Protein AF-A0A4R3PUI4-F1 (afdb_monomer_lite)

Organism: Rhizobium sullae (NCBI:txid50338)

Foldseek 3Di:
DPPPPVVLLVVLVVVVVVVVPPDPDDPCVVVVVVVLPDPDPDLADAPVVLLVQLVVSQVVCVVVVNHDDSLVSLQVSCVSVVHRGNVRSNVSNPPPSQLVCVPDDFQDWWWWDALNWTFIWTWNDWADDPPQKIWTKTFTPDFTFNDPDPVDTDTDRIDIAIAGSQQFGPDADPVRHTRTGIPD

Sequence (184 aa):
MKVHGEVLEVHVAANWCMLTDGNASSPLQSKWHAFRKAEHMTTYLPIDELKAQAKRLRQAMETRGSAISHSAALELVAQQHGVRDWNTLSALATKPNADPIAALSVGSQVRGRYLNQPFTGKVLALAETGGGLHKITIHFDEPVDVVTFESFSAFRQRINAQVDTNGVSPRKTSNGRPHLALDI

pLDDT: mean 72.29, std 19.53, range [29.06, 93.5]

InterPro domains:
  IPR045517 Glyoxalase-related protein [PF20066] (46-183)

Structure (mmCIF, N/CA/C/O backbone):
data_AF-A0A4R3PUI4-F1
#
_entry.id   AF-A0A4R3PUI4-F1
#
loop_
_atom_site.group_PDB
_atom_site.id
_atom_site.type_symbol
_atom_site.label_atom_id
_atom_site.label_alt_id
_atom_site.label_comp_id
_atom_site.label_asym_id
_atom_site.label_entity_id
_atom_site.label_seq_id
_atom_site.pdbx_PDB_ins_code
_atom_site.Cartn_x
_atom_site.Cartn_y
_atom_site.Cartn_z
_atom_site.occupancy
_atom_site.B_iso_or_equiv
_atom_site.auth_seq_id
_atom_site.auth_comp_id
_atom_site.auth_asym_id
_atom_site.auth_atom_id
_atom_site.pdbx_PDB_model_num
ATOM 1 N N . MET A 1 1 ? -21.588 -13.722 4.681 1.00 31.52 1 MET A N 1
ATOM 2 C CA . MET A 1 1 ? -21.145 -14.238 5.996 1.00 31.52 1 MET A CA 1
ATOM 3 C C . MET A 1 1 ? -20.721 -13.059 6.859 1.00 31.52 1 MET A C 1
ATOM 5 O O . MET A 1 1 ? -19.766 -12.391 6.502 1.00 31.52 1 MET A O 1
ATOM 9 N N . LYS A 1 2 ? -21.480 -12.738 7.915 1.00 37.34 2 LYS A N 1
ATOM 10 C CA . LYS A 1 2 ? -21.332 -11.510 8.730 1.00 37.34 2 LYS A CA 1
ATOM 11 C C . LYS A 1 2 ? -21.197 -11.820 10.234 1.00 37.34 2 LYS A C 1
ATOM 13 O O . LYS A 1 2 ? -21.600 -11.032 11.069 1.00 37.34 2 LYS A O 1
ATOM 18 N N . VAL A 1 3 ? -20.671 -13.001 10.567 1.00 29.06 3 VAL A N 1
ATOM 19 C CA . VAL A 1 3 ? -20.839 -13.636 11.892 1.00 29.06 3 VAL A CA 1
ATOM 20 C C . VAL A 1 3 ? -19.640 -13.516 12.843 1.00 29.06 3 VAL A C 1
ATOM 22 O O . VAL A 1 3 ? -19.780 -13.832 14.016 1.00 29.06 3 VAL A O 1
ATOM 25 N N . HIS A 1 4 ? -18.478 -13.021 12.401 1.00 31.78 4 HIS A N 1
ATOM 26 C CA . HIS A 1 4 ? -17.292 -12.945 13.274 1.00 31.78 4 HIS A CA 1
ATOM 27 C C . HIS A 1 4 ? -17.193 -11.669 14.130 1.00 31.78 4 HIS A C 1
ATOM 29 O O . HIS A 1 4 ? -16.526 -11.697 15.160 1.00 31.78 4 HIS A O 1
ATOM 35 N N . GLY A 1 5 ? -17.859 -10.572 13.750 1.00 34.50 5 GLY A N 1
ATOM 36 C CA . GLY A 1 5 ? -17.801 -9.306 14.499 1.00 34.50 5 GLY A CA 1
ATOM 37 C C . GLY A 1 5 ? -18.698 -9.275 15.739 1.00 34.50 5 GLY A C 1
ATOM 38 O O . GLY A 1 5 ? -18.321 -8.718 16.764 1.00 34.50 5 GLY A O 1
ATOM 39 N N . GLU A 1 6 ? -19.856 -9.933 15.671 1.00 33.50 6 GLU A N 1
ATOM 40 C CA . GLU A 1 6 ? -20.880 -9.862 16.718 1.00 33.50 6 GLU A CA 1
ATOM 41 C C . GLU A 1 6 ? -20.435 -10.571 18.007 1.00 33.50 6 GLU A C 1
ATOM 43 O O . GLU A 1 6 ? -20.620 -10.048 19.100 1.00 33.50 6 GLU A O 1
ATOM 48 N N . VAL A 1 7 ? -19.743 -11.712 17.890 1.00 35.94 7 VAL A N 1
ATOM 49 C CA . VAL A 1 7 ? -19.294 -12.518 19.042 1.00 35.94 7 VAL A CA 1
ATOM 50 C C . VAL A 1 7 ? -18.225 -11.798 19.877 1.00 35.94 7 VAL A C 1
ATOM 52 O O . VAL A 1 7 ? -18.202 -11.937 21.100 1.00 35.94 7 VAL A O 1
ATOM 55 N N . LEU A 1 8 ? -17.366 -10.991 19.243 1.00 43.72 8 LEU A N 1
ATOM 56 C CA . LEU A 1 8 ? -16.334 -10.207 19.932 1.00 43.72 8 LEU A CA 1
ATOM 57 C C . LEU A 1 8 ? -16.938 -9.023 20.703 1.00 43.72 8 LEU A C 1
ATOM 59 O O . LEU A 1 8 ? -16.488 -8.708 21.805 1.00 43.72 8 LEU A O 1
ATOM 63 N N . GLU A 1 9 ? -17.991 -8.406 20.166 1.00 43.59 9 GLU A N 1
ATOM 64 C CA . GLU A 1 9 ? -18.653 -7.240 20.761 1.00 43.59 9 GLU A CA 1
ATOM 65 C C . GLU A 1 9 ? -19.362 -7.603 22.081 1.00 43.59 9 GLU A C 1
ATOM 67 O O . GLU A 1 9 ? -19.224 -6.892 23.084 1.00 43.59 9 GLU A O 1
ATOM 72 N N . VAL A 1 10 ? -20.027 -8.769 22.138 1.00 44.38 10 VAL A N 1
ATOM 73 C CA . VAL A 1 10 ? -20.678 -9.255 23.373 1.00 44.38 10 VAL A CA 1
ATOM 74 C C . VAL A 1 10 ? -19.653 -9.645 24.440 1.00 44.38 10 VAL A C 1
ATOM 76 O O . VAL A 1 10 ? -19.870 -9.393 25.628 1.00 44.38 10 VAL A O 1
ATOM 79 N N . HIS A 1 11 ? -18.522 -10.222 24.024 1.00 44.41 11 HIS A 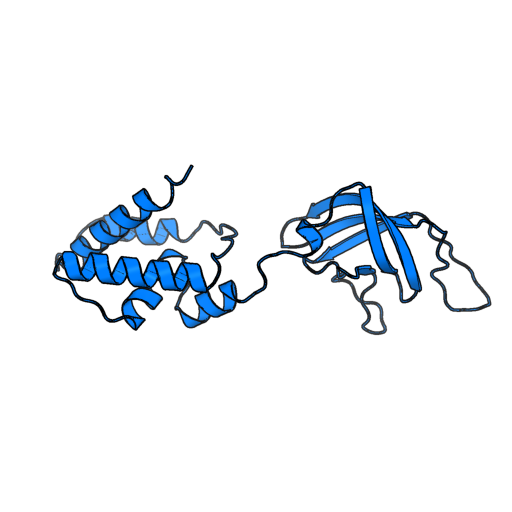N 1
ATOM 80 C CA . HIS A 1 11 ? -17.470 -10.664 24.939 1.00 44.41 11 HIS A CA 1
ATOM 81 C C . HIS A 1 11 ? -16.783 -9.479 25.625 1.00 44.41 11 HIS A C 1
ATOM 83 O O . HIS A 1 11 ? -16.533 -9.523 26.827 1.00 44.41 11 HIS A O 1
ATOM 89 N N . VAL A 1 12 ? -16.538 -8.386 24.895 1.00 49.16 12 VAL A N 1
ATOM 90 C CA . VAL A 1 12 ? -15.908 -7.179 25.454 1.00 49.16 12 VAL A CA 1
ATOM 91 C C . VAL A 1 12 ? -16.850 -6.440 26.404 1.00 49.16 12 VAL A C 1
ATOM 93 O O . VAL A 1 12 ? -16.420 -6.004 27.472 1.00 49.16 12 VAL A O 1
ATOM 96 N N . ALA A 1 13 ? -18.145 -6.374 26.088 1.00 47.53 13 ALA A N 1
ATOM 97 C CA . ALA A 1 13 ? -19.127 -5.759 26.976 1.00 47.53 13 ALA A CA 1
ATOM 98 C C . ALA A 1 13 ? -19.353 -6.568 28.273 1.00 47.53 13 ALA A C 1
ATOM 100 O O . ALA A 1 13 ? -19.613 -5.984 29.324 1.00 47.53 13 ALA A O 1
ATOM 101 N N . ALA A 1 14 ? -19.244 -7.902 28.223 1.00 46.38 14 ALA A N 1
ATOM 102 C CA . ALA A 1 14 ? -19.292 -8.757 29.413 1.00 46.38 14 ALA A CA 1
ATOM 103 C C . ALA A 1 14 ? -18.031 -8.613 30.283 1.00 46.38 14 ALA A C 1
ATOM 105 O O . ALA A 1 14 ? -18.127 -8.544 31.507 1.00 46.38 14 ALA A O 1
ATOM 106 N N . ASN A 1 15 ? -16.858 -8.504 29.653 1.00 48.56 15 ASN A N 1
ATOM 107 C CA . ASN A 1 15 ? -15.587 -8.355 30.361 1.00 48.56 15 ASN A CA 1
ATOM 108 C C . ASN A 1 15 ? -15.459 -6.994 31.063 1.00 48.56 15 ASN A C 1
ATOM 110 O O . ASN A 1 15 ? -14.871 -6.901 32.135 1.00 48.56 15 ASN A O 1
ATOM 114 N N . TRP A 1 16 ? -16.051 -5.943 30.489 1.00 47.84 16 TRP A N 1
ATOM 115 C CA . TRP A 1 16 ? -16.082 -4.615 31.104 1.00 47.84 16 TRP A CA 1
ATOM 116 C C . TRP A 1 16 ? -16.967 -4.556 32.356 1.00 47.84 16 TRP A C 1
ATOM 118 O O . TRP A 1 16 ? -16.565 -3.966 33.354 1.00 47.84 16 TRP A O 1
ATOM 128 N N . CYS A 1 17 ? -18.126 -5.226 32.343 1.00 43.84 17 CYS A N 1
ATOM 129 C CA . CYS A 1 17 ? -19.020 -5.290 33.506 1.00 43.84 17 CYS A CA 1
ATOM 130 C C . CYS A 1 17 ? -18.325 -5.896 34.742 1.00 43.84 17 CYS A C 1
ATOM 132 O O . CYS A 1 17 ? -18.583 -5.474 35.861 1.00 43.84 17 CYS A O 1
ATOM 134 N N . MET A 1 18 ? -17.395 -6.838 34.541 1.00 39.69 18 MET A N 1
ATOM 135 C CA . MET A 1 18 ? -16.628 -7.458 35.631 1.00 39.69 18 MET A CA 1
ATOM 136 C C . MET A 1 18 ? -15.447 -6.613 36.136 1.00 39.69 18 MET A C 1
ATOM 138 O O . MET A 1 18 ? -14.909 -6.906 37.198 1.00 39.69 18 MET A O 1
ATOM 142 N N . LEU A 1 19 ? -15.017 -5.587 35.392 1.00 42.78 19 LEU A N 1
ATOM 143 C CA . LEU A 1 19 ? -13.911 -4.697 35.778 1.00 42.78 19 LEU A CA 1
ATOM 144 C C . LEU A 1 19 ? -14.377 -3.510 36.635 1.00 42.78 19 LEU A C 1
ATOM 146 O O . LEU A 1 19 ? -13.558 -2.912 37.332 1.00 42.78 19 LEU A O 1
ATOM 150 N N . THR A 1 20 ? -15.670 -3.174 36.606 1.00 46.12 20 THR A N 1
ATOM 151 C CA . THR A 1 20 ? -16.267 -2.126 37.453 1.00 46.12 20 THR A CA 1
ATOM 152 C C . THR A 1 20 ? -16.738 -2.641 38.814 1.00 46.12 20 THR A C 1
ATOM 154 O O . THR A 1 20 ? -16.882 -1.846 39.741 1.00 46.12 20 THR A O 1
ATOM 157 N N . ASP A 1 21 ? -16.915 -3.956 38.962 1.00 38.44 21 ASP A N 1
ATOM 158 C CA . ASP A 1 21 ? -17.177 -4.593 40.252 1.00 38.44 21 ASP A CA 1
ATOM 159 C C . ASP A 1 21 ? -15.842 -4.797 40.981 1.00 38.44 21 ASP A C 1
ATOM 161 O O . ASP A 1 21 ? -15.053 -5.685 40.660 1.00 38.44 21 ASP A O 1
ATOM 165 N N . GLY A 1 22 ? -15.553 -3.915 41.938 1.00 41.38 22 GLY A N 1
ATOM 166 C CA . GLY A 1 22 ? -14.284 -3.817 42.662 1.00 41.38 22 GLY A CA 1
ATOM 167 C C . GLY A 1 22 ? -13.936 -5.012 43.558 1.00 41.38 22 GLY A C 1
ATOM 168 O O . GLY A 1 22 ? -13.827 -4.853 44.771 1.00 41.38 22 GLY A O 1
ATOM 169 N N . ASN A 1 23 ? -13.692 -6.190 42.980 1.00 39.03 23 ASN A N 1
ATOM 170 C CA . ASN A 1 23 ? -13.098 -7.330 43.672 1.00 39.03 23 ASN A CA 1
ATOM 171 C C . ASN A 1 23 ? -11.700 -7.632 43.107 1.00 39.03 23 ASN A C 1
ATOM 173 O O . ASN A 1 23 ? -11.508 -8.414 42.174 1.00 39.03 23 ASN A O 1
ATOM 177 N N . ALA A 1 24 ? -10.704 -6.958 43.681 1.00 38.41 24 ALA A N 1
ATOM 178 C CA . ALA A 1 24 ? -9.297 -7.039 43.312 1.00 38.41 24 ALA A CA 1
ATOM 179 C C . ALA A 1 24 ? -8.644 -8.337 43.816 1.00 38.41 24 ALA A C 1
ATOM 181 O O . ALA A 1 24 ? -7.801 -8.295 44.704 1.00 38.41 24 ALA A O 1
ATOM 182 N N . SER A 1 25 ? -9.037 -9.496 43.281 1.00 45.66 25 SER A N 1
ATOM 183 C CA . SER A 1 25 ? -8.309 -10.770 43.419 1.00 45.66 25 SER A CA 1
ATOM 184 C C . SER A 1 25 ? -8.911 -11.814 42.478 1.00 45.66 25 SER A C 1
ATOM 186 O O . SER A 1 25 ? -9.735 -12.633 42.876 1.00 45.66 25 SER A O 1
ATOM 188 N N . SER A 1 26 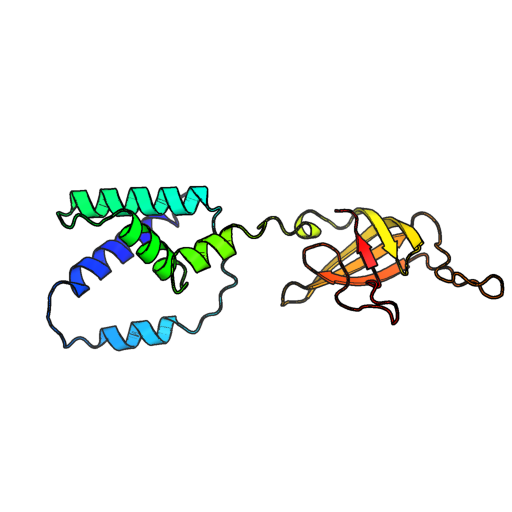? -8.530 -11.798 41.200 1.00 39.62 26 SER A N 1
ATOM 189 C CA . SER A 1 26 ? -8.862 -12.901 40.294 1.00 39.62 26 SER A CA 1
ATOM 190 C C . SER A 1 26 ? -7.690 -13.250 39.372 1.00 39.62 26 SER A C 1
ATOM 192 O O . SER A 1 26 ? -7.126 -12.360 38.731 1.00 39.62 26 SER A O 1
ATOM 194 N N . PRO A 1 27 ? -7.338 -14.545 39.237 1.00 35.03 27 PRO A N 1
ATOM 195 C CA . PRO A 1 27 ? -6.176 -15.029 38.476 1.00 35.03 27 PRO A CA 1
ATOM 196 C C . PRO A 1 27 ? -6.286 -14.818 36.952 1.00 35.03 27 PRO A C 1
ATOM 198 O O . PRO A 1 27 ? -5.406 -15.217 36.192 1.00 35.03 27 PRO A O 1
ATOM 201 N N . LEU A 1 28 ? -7.356 -14.165 36.489 1.00 38.28 28 LEU A N 1
ATOM 202 C CA . LEU A 1 28 ? -7.580 -13.811 35.093 1.00 38.28 28 LEU A CA 1
ATOM 203 C C . LEU A 1 28 ? -6.834 -12.540 34.667 1.00 38.28 28 LEU A C 1
ATOM 205 O O . LEU A 1 28 ? -6.586 -12.417 33.473 1.00 38.28 28 LEU A O 1
ATOM 209 N N . GLN A 1 29 ? -6.391 -11.659 35.583 1.00 39.72 29 GLN A N 1
ATOM 210 C CA . GLN A 1 29 ? -5.544 -10.493 35.241 1.00 39.72 29 GLN A CA 1
ATOM 211 C C . GLN A 1 29 ? -4.256 -10.902 34.500 1.00 39.72 29 GLN A C 1
ATOM 213 O O . GLN A 1 29 ? -3.857 -10.270 33.522 1.00 39.72 29 GLN A O 1
ATOM 218 N N . SER A 1 30 ? -3.671 -12.038 34.880 1.00 34.75 30 SER A N 1
ATOM 219 C CA . SER A 1 30 ? -2.467 -12.587 34.249 1.00 34.75 30 SER A CA 1
ATOM 220 C C . SER A 1 30 ? -2.694 -13.082 32.815 1.00 34.75 30 SER A C 1
ATOM 222 O O . SER A 1 30 ? -1.753 -13.102 32.021 1.00 34.75 30 SER A O 1
ATOM 224 N N . LYS A 1 31 ? -3.935 -13.428 32.434 1.00 36.78 31 LYS A N 1
ATOM 225 C CA . LYS A 1 31 ? -4.258 -13.799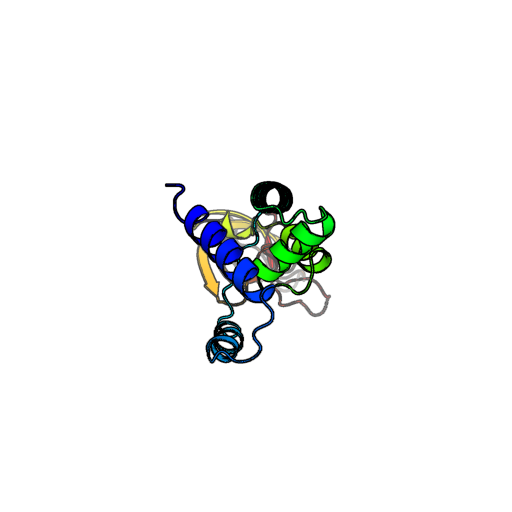 31.045 1.00 36.78 31 LYS A CA 1
ATOM 226 C C . LYS A 1 31 ? -4.221 -12.595 30.099 1.00 36.78 31 LYS A C 1
ATOM 228 O O . LYS A 1 31 ? -3.877 -12.774 28.936 1.00 36.78 31 LYS A O 1
ATOM 233 N N . TRP A 1 32 ? -4.475 -11.377 30.578 1.00 35.25 32 TRP A N 1
ATOM 234 C CA . TRP A 1 32 ? -4.486 -10.171 29.736 1.00 35.25 32 TRP A CA 1
ATOM 235 C C . TRP A 1 32 ? -3.097 -9.778 29.231 1.00 35.25 32 TRP A C 1
ATOM 237 O O . TRP A 1 32 ? -2.950 -9.364 28.084 1.00 35.25 32 TRP A O 1
ATOM 247 N N . HIS A 1 33 ? -2.057 -9.974 30.044 1.00 35.75 33 HIS A N 1
ATOM 248 C CA . HIS A 1 33 ? -0.679 -9.730 29.612 1.00 35.75 33 HIS A CA 1
ATOM 249 C C . HIS A 1 33 ? -0.186 -10.772 28.596 1.00 35.75 33 HIS A C 1
ATOM 251 O O . HIS A 1 33 ? 0.622 -10.438 27.730 1.00 35.75 33 HIS A O 1
ATOM 257 N N . ALA A 1 34 ? -0.696 -12.006 28.656 1.00 34.25 34 ALA A N 1
ATOM 258 C CA . ALA A 1 34 ? -0.315 -13.081 27.740 1.00 34.25 34 ALA A CA 1
ATOM 259 C C . ALA A 1 34 ? -0.912 -12.919 26.326 1.00 34.25 34 ALA A C 1
ATOM 261 O O . ALA A 1 34 ? -0.274 -13.315 25.354 1.00 34.25 34 ALA A O 1
ATOM 262 N N . PHE A 1 35 ? -2.074 -12.268 26.183 1.00 36.72 35 PHE A N 1
ATOM 263 C CA . PHE A 1 35 ? -2.674 -11.958 24.873 1.00 36.72 35 PHE A CA 1
ATOM 264 C C . PHE A 1 35 ? -1.946 -10.843 24.095 1.00 36.72 35 PHE A C 1
ATOM 266 O O . PHE A 1 35 ? -2.154 -10.698 22.895 1.00 36.72 35 PHE A O 1
ATOM 273 N N . ARG A 1 36 ? -1.044 -10.086 24.737 1.00 44.03 36 ARG A N 1
ATOM 274 C CA . ARG A 1 36 ? -0.299 -8.965 24.127 1.00 44.03 36 ARG A CA 1
ATOM 275 C C . ARG A 1 36 ? 0.760 -9.399 23.099 1.00 44.03 36 ARG A C 1
ATOM 277 O O . ARG A 1 36 ? 1.310 -8.551 22.406 1.00 44.03 36 ARG A O 1
ATOM 284 N N . LYS A 1 37 ? 1.092 -10.693 23.018 1.00 31.67 37 LYS A N 1
ATOM 285 C CA . LYS A 1 37 ? 2.275 -11.195 22.293 1.00 31.67 37 LYS A CA 1
ATOM 286 C C . LYS A 1 37 ? 1.973 -11.892 20.961 1.00 31.67 37 LYS A C 1
ATOM 288 O O . LYS A 1 37 ? 2.742 -12.750 20.539 1.00 31.67 37 LYS A O 1
ATOM 293 N N . ALA A 1 38 ? 0.881 -11.526 20.301 1.00 32.78 38 ALA A N 1
ATOM 294 C CA . ALA A 1 38 ? 0.645 -11.901 18.914 1.00 32.78 38 ALA A CA 1
ATOM 295 C C . ALA A 1 38 ? 0.539 -10.621 18.077 1.00 32.78 38 ALA A C 1
ATOM 297 O O . ALA A 1 38 ? -0.521 -10.006 17.990 1.00 32.78 38 ALA A O 1
ATOM 298 N N . GLU A 1 39 ? 1.669 -10.196 17.505 1.00 41.94 39 GLU A N 1
ATOM 299 C CA . GLU A 1 39 ? 1.710 -9.232 16.403 1.00 41.94 39 GLU A CA 1
ATOM 300 C C . GLU A 1 39 ? 0.962 -9.837 15.210 1.00 41.94 39 GLU A C 1
ATOM 302 O O . GLU A 1 39 ? 1.532 -10.507 14.352 1.00 41.94 39 GLU A O 1
ATOM 307 N N . HIS A 1 40 ? -0.350 -9.634 15.176 1.00 45.00 40 HIS A N 1
ATOM 308 C CA . HIS A 1 40 ? -1.128 -9.801 13.965 1.00 45.00 40 HIS A CA 1
ATOM 309 C C . HIS A 1 40 ? -1.061 -8.485 13.200 1.00 45.00 40 HIS A C 1
ATOM 311 O O . HIS A 1 40 ? -1.426 -7.441 13.746 1.00 45.00 40 HIS A O 1
ATOM 317 N N . MET A 1 41 ? -0.612 -8.548 11.942 1.00 43.28 41 MET A N 1
ATOM 318 C CA . MET A 1 41 ? -0.857 -7.523 10.925 1.00 43.28 41 MET A CA 1
ATOM 319 C C . MET A 1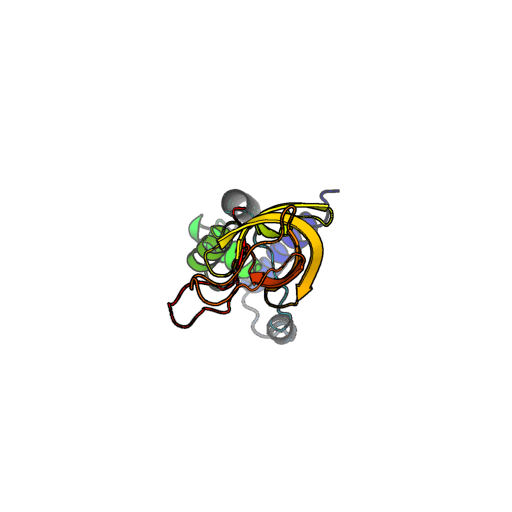 41 ? -2.363 -7.255 10.874 1.00 43.28 41 MET A C 1
ATOM 321 O O . MET A 1 41 ? -3.112 -7.908 10.152 1.00 43.28 41 MET A O 1
ATOM 325 N N . THR A 1 42 ? -2.826 -6.355 11.734 1.00 50.56 42 THR A N 1
ATOM 326 C CA . THR A 1 42 ? -4.233 -6.010 11.848 1.00 50.56 42 THR A CA 1
ATOM 327 C C . THR A 1 42 ? -4.470 -4.983 10.767 1.00 50.56 42 THR A C 1
ATOM 329 O O . THR A 1 42 ? -4.131 -3.813 10.929 1.00 50.56 42 THR A O 1
ATOM 332 N N . THR A 1 43 ? -4.995 -5.430 9.630 1.00 59.19 43 THR A N 1
ATOM 333 C CA . THR A 1 43 ? -5.606 -4.524 8.663 1.00 59.19 43 THR A CA 1
ATOM 334 C C . THR A 1 43 ? -6.677 -3.737 9.411 1.00 59.19 43 THR A C 1
ATOM 336 O O . THR A 1 43 ? -7.648 -4.309 9.911 1.00 59.19 43 THR A O 1
ATOM 339 N N . TYR A 1 44 ? -6.458 -2.434 9.575 1.00 68.19 44 TYR A N 1
ATOM 340 C CA . TYR A 1 44 ? -7.388 -1.581 10.303 1.00 68.19 44 TYR A CA 1
ATOM 341 C C . TYR A 1 44 ? -8.643 -1.349 9.457 1.00 68.19 44 TYR A C 1
ATOM 343 O O . TYR A 1 44 ? -8.571 -1.180 8.241 1.00 68.19 44 TYR A O 1
ATOM 351 N N . LEU A 1 45 ? -9.813 -1.344 10.091 1.00 75.25 45 LEU A N 1
ATOM 352 C CA . LEU A 1 45 ? -11.041 -0.957 9.402 1.00 75.25 45 LEU A CA 1
ATOM 353 C C . LEU A 1 45 ? -10.952 0.521 8.985 1.00 75.25 45 LEU A C 1
ATOM 355 O O . LEU A 1 45 ? -10.265 1.301 9.654 1.00 75.25 45 LEU A O 1
ATOM 359 N N . PRO A 1 46 ? -11.630 0.931 7.899 1.00 76.75 46 PRO A N 1
ATOM 360 C CA . PRO A 1 46 ? -11.681 2.335 7.513 1.00 76.75 46 PRO A CA 1
ATOM 361 C C . PRO A 1 46 ? -12.237 3.192 8.657 1.00 76.75 46 PRO A C 1
ATOM 363 O O . PRO A 1 46 ? -13.073 2.749 9.452 1.00 76.75 46 PRO A O 1
ATOM 366 N N . ILE A 1 47 ? -11.790 4.448 8.730 1.00 84.88 47 ILE A N 1
ATOM 367 C CA . ILE A 1 47 ? -12.096 5.354 9.848 1.00 84.88 47 ILE A CA 1
ATOM 368 C C . ILE A 1 47 ? -13.603 5.516 10.114 1.00 84.88 47 ILE A C 1
ATOM 370 O O . ILE A 1 47 ? -14.019 5.650 11.267 1.00 84.88 47 ILE A O 1
ATOM 374 N N . ASP A 1 48 ? -14.430 5.463 9.069 1.00 83.12 48 ASP A N 1
ATOM 375 C CA . ASP A 1 48 ? -15.885 5.579 9.183 1.00 83.12 48 ASP A CA 1
ATOM 376 C C . ASP A 1 48 ? -16.515 4.355 9.853 1.00 83.12 48 ASP A C 1
ATOM 378 O O . ASP A 1 48 ? -17.445 4.487 10.652 1.00 83.12 48 ASP A O 1
ATOM 382 N N . GLU A 1 49 ? -15.974 3.166 9.594 1.00 82.81 49 GLU A N 1
ATOM 383 C CA . GLU A 1 49 ? -16.443 1.930 10.211 1.00 82.81 49 GLU A CA 1
ATOM 384 C C . GLU A 1 49 ? -16.033 1.857 11.687 1.00 82.81 49 GLU A C 1
ATOM 386 O O . GLU A 1 49 ? -16.850 1.490 12.534 1.00 82.81 49 GLU A O 1
ATOM 391 N N . LEU A 1 50 ? -14.832 2.337 12.022 1.00 86.88 50 LEU A N 1
ATOM 392 C CA . LEU A 1 50 ? -14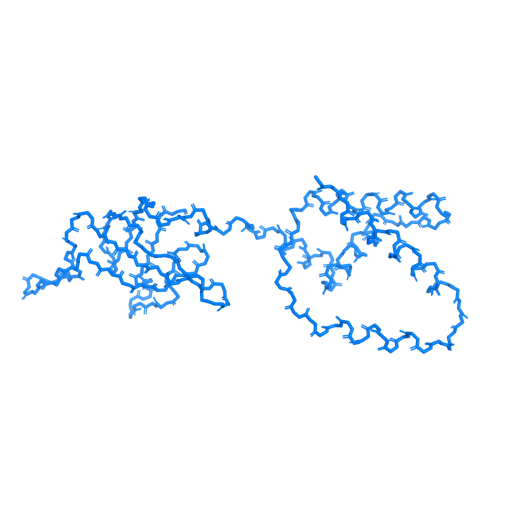.380 2.479 13.409 1.00 86.88 50 LEU A CA 1
ATOM 393 C C . LEU A 1 50 ? -15.251 3.465 14.208 1.00 86.88 50 LEU A C 1
ATOM 395 O O . LEU A 1 50 ? -15.644 3.183 15.344 1.00 86.88 50 LEU A O 1
ATOM 399 N N . LYS A 1 51 ? -15.632 4.603 13.610 1.00 89.25 51 LYS A N 1
ATOM 400 C CA . LYS A 1 51 ? -16.590 5.543 14.223 1.00 89.25 51 LYS A CA 1
ATOM 401 C C . LYS A 1 51 ? -17.974 4.914 14.392 1.00 89.25 51 LYS A C 1
ATOM 403 O O . LYS A 1 51 ? -18.628 5.133 15.416 1.00 89.25 51 LYS A O 1
ATOM 408 N N . ALA A 1 52 ? -18.425 4.126 13.414 1.00 88.62 52 ALA A N 1
ATOM 409 C CA . ALA A 1 52 ? -19.690 3.405 13.504 1.00 88.62 52 ALA A CA 1
ATOM 410 C C . ALA A 1 52 ? -19.671 2.371 14.644 1.00 88.62 52 ALA A C 1
ATOM 412 O O . ALA A 1 52 ? -20.652 2.272 15.384 1.00 88.62 52 ALA A O 1
ATOM 413 N N . GLN A 1 53 ? -18.556 1.662 14.837 1.00 87.00 53 GLN A N 1
ATOM 414 C CA . GLN A 1 53 ? -18.356 0.740 15.958 1.00 87.00 53 GLN A CA 1
ATOM 415 C C . GLN A 1 53 ? -18.388 1.471 17.304 1.00 87.00 53 GLN A C 1
ATOM 417 O O . GLN A 1 53 ? -19.130 1.065 18.195 1.00 87.00 53 GLN A O 1
ATOM 422 N N . ALA A 1 54 ? -17.696 2.607 17.437 1.00 91.19 54 ALA A N 1
ATOM 423 C CA . ALA A 1 54 ? -17.749 3.412 18.661 1.00 91.19 54 ALA A CA 1
ATOM 424 C C . ALA A 1 54 ? -19.175 3.900 18.981 1.00 91.19 54 ALA A C 1
ATOM 426 O O . ALA A 1 54 ? -19.584 3.942 20.143 1.00 91.19 54 ALA A O 1
ATOM 427 N N . LYS A 1 55 ? -19.968 4.236 17.954 1.00 89.12 55 LYS A N 1
ATOM 428 C CA . LYS A 1 55 ? -21.378 4.612 18.128 1.00 89.12 55 LYS A CA 1
ATOM 429 C C . LYS A 1 55 ? -22.225 3.443 18.643 1.00 89.12 55 LYS A C 1
ATOM 431 O O . LYS A 1 55 ? -22.993 3.647 19.583 1.00 89.12 55 LYS A O 1
ATOM 436 N N . ARG A 1 56 ? -22.079 2.245 18.065 1.00 87.19 56 ARG A N 1
ATOM 437 C CA . ARG A 1 56 ? -22.794 1.037 18.523 1.00 87.19 56 ARG A CA 1
ATOM 438 C C . ARG A 1 56 ? -22.404 0.663 19.950 1.00 87.19 56 ARG A C 1
ATOM 440 O O . ARG A 1 56 ? -23.286 0.454 20.778 1.00 87.19 56 ARG A O 1
ATOM 447 N N . LEU A 1 57 ? -21.108 0.700 20.263 1.00 87.62 57 LEU A N 1
ATOM 448 C CA . LEU A 1 57 ? -20.591 0.442 21.606 1.00 87.62 57 LEU A CA 1
ATOM 449 C C . LEU A 1 57 ? -21.209 1.392 22.638 1.00 87.62 5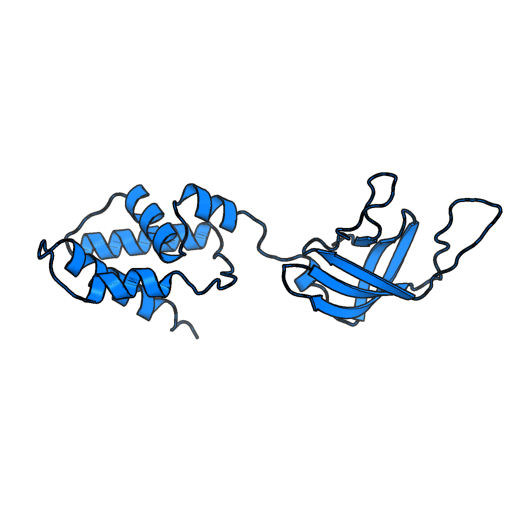7 LEU A C 1
ATOM 451 O O . LEU A 1 57 ? -21.679 0.951 23.685 1.00 87.62 57 LEU A O 1
ATOM 455 N N . ARG A 1 58 ? -21.273 2.692 22.327 1.00 90.38 58 ARG A N 1
ATOM 456 C CA . ARG A 1 58 ? -21.915 3.682 23.201 1.00 90.38 58 ARG A CA 1
ATOM 457 C C . ARG A 1 58 ? -23.393 3.358 23.449 1.00 90.38 58 ARG A C 1
ATOM 459 O O . ARG A 1 58 ? -23.825 3.393 24.596 1.00 90.38 58 ARG A O 1
ATOM 466 N N . GLN A 1 59 ? -24.149 3.027 22.402 1.00 88.50 59 GLN A N 1
ATOM 467 C CA . GLN A 1 59 ? -25.571 2.674 22.521 1.00 88.50 59 GLN A CA 1
ATOM 468 C C . GLN A 1 59 ? -25.781 1.399 23.353 1.00 88.50 59 GLN A C 1
ATOM 470 O O . GLN A 1 59 ? -26.688 1.334 24.185 1.00 88.50 59 GLN A O 1
ATOM 475 N N . ALA A 1 60 ? -24.917 0.397 23.172 1.00 83.81 60 ALA A N 1
ATOM 476 C CA . ALA A 1 60 ? -24.951 -0.834 23.953 1.00 83.81 60 ALA A CA 1
ATOM 477 C C . ALA A 1 60 ? -24.682 -0.572 25.444 1.00 83.81 60 ALA A C 1
ATOM 479 O O . ALA A 1 60 ? -25.357 -1.136 26.304 1.00 83.81 60 ALA A O 1
ATOM 480 N N . MET A 1 61 ? -23.730 0.312 25.751 1.00 85.06 61 MET A N 1
ATOM 481 C CA . MET A 1 61 ? -23.387 0.696 27.123 1.00 85.06 61 MET A CA 1
ATOM 482 C C . MET A 1 61 ? -24.494 1.517 27.798 1.00 85.06 61 MET A C 1
ATOM 484 O O . MET A 1 61 ? -24.819 1.280 28.961 1.00 85.06 61 MET A O 1
ATOM 488 N N . GLU A 1 62 ? -25.146 2.411 27.053 1.00 86.62 62 GLU A N 1
ATOM 489 C CA . GLU A 1 62 ? -26.312 3.168 27.522 1.00 86.62 62 GLU A CA 1
ATOM 490 C C . GLU A 1 62 ? -27.496 2.248 27.853 1.00 86.62 62 GLU A C 1
ATOM 492 O O . GLU A 1 62 ? -28.086 2.361 28.925 1.00 86.62 62 GLU A O 1
ATOM 497 N N . THR A 1 63 ? -27.768 1.255 27.000 1.00 85.56 63 THR A N 1
ATOM 498 C CA . THR A 1 63 ? -28.827 0.251 27.230 1.00 85.56 63 THR A CA 1
ATOM 499 C C . THR A 1 63 ? -28.576 -0.577 28.497 1.00 85.56 63 THR A C 1
ATOM 501 O O . THR A 1 63 ? -29.515 -1.008 29.161 1.00 85.56 63 THR A O 1
ATOM 504 N N . ARG A 1 64 ? -27.305 -0.789 28.858 1.00 82.38 64 ARG A N 1
ATOM 505 C CA . ARG A 1 64 ? -26.885 -1.521 30.065 1.00 82.38 64 ARG A CA 1
ATOM 506 C C . ARG A 1 64 ? -26.787 -0.635 31.315 1.00 82.38 64 ARG A C 1
ATOM 508 O O . ARG A 1 64 ? -26.338 -1.110 32.352 1.00 82.38 64 ARG A O 1
ATOM 515 N N . GLY A 1 65 ? -27.177 0.640 31.230 1.00 84.75 65 GLY A N 1
ATOM 516 C CA . GLY A 1 65 ? -27.155 1.578 32.357 1.00 84.75 65 GLY A CA 1
ATOM 517 C C . GLY A 1 65 ? -25.777 2.163 32.685 1.00 84.75 65 GLY A C 1
ATOM 518 O O . GLY A 1 65 ? -25.634 2.847 33.693 1.00 84.75 65 GLY A O 1
ATOM 519 N N . SER A 1 66 ? -24.765 1.931 31.844 1.00 81.50 66 SER A N 1
ATOM 520 C CA . SER A 1 66 ? -23.405 2.468 31.998 1.00 81.50 66 SER A CA 1
ATOM 521 C C . SER A 1 66 ? -23.096 3.449 30.870 1.00 81.50 66 SER A C 1
ATOM 523 O O . SER A 1 66 ? -22.269 3.182 30.003 1.00 81.50 66 SER A O 1
ATOM 525 N N . ALA A 1 67 ? -23.796 4.585 30.837 1.00 84.31 67 ALA A N 1
ATOM 526 C CA . ALA A 1 67 ? -23.614 5.576 29.781 1.00 84.31 67 ALA A CA 1
ATOM 527 C C . ALA A 1 67 ? -22.165 6.102 29.748 1.00 84.31 67 ALA A C 1
ATOM 529 O O . ALA A 1 67 ? -21.657 6.641 30.731 1.00 84.31 67 ALA A O 1
ATOM 530 N N . ILE A 1 68 ? -21.513 5.973 28.590 1.00 86.88 68 ILE A N 1
ATOM 531 C CA . ILE A 1 68 ? -20.164 6.492 28.338 1.00 86.88 68 ILE A CA 1
ATOM 532 C C . ILE A 1 68 ? -20.200 7.652 27.341 1.00 86.88 68 ILE A C 1
ATOM 534 O O . ILE A 1 68 ? -21.078 7.740 26.476 1.00 86.88 68 ILE A O 1
ATOM 538 N N . SER A 1 69 ? -19.216 8.549 27.440 1.00 89.88 69 SER A N 1
ATOM 539 C CA . SER A 1 69 ? -19.043 9.625 26.465 1.00 89.88 69 SER A CA 1
ATOM 540 C C . SER A 1 69 ? -18.624 9.069 25.099 1.00 89.88 69 SER A C 1
ATOM 542 O O . SER A 1 69 ? -18.091 7.964 24.982 1.00 89.88 69 SER A O 1
ATOM 544 N N . HIS A 1 70 ? -18.844 9.847 24.038 1.00 87.75 70 HIS A N 1
ATOM 545 C CA . HIS A 1 70 ? -18.428 9.439 22.696 1.00 87.75 70 HIS A CA 1
ATOM 546 C C . HIS A 1 70 ? -16.907 9.254 22.592 1.00 87.75 70 HIS A C 1
ATOM 548 O O . HIS A 1 70 ? -16.456 8.265 22.022 1.00 87.75 70 HIS A O 1
ATOM 554 N N . SER A 1 71 ? -16.129 10.155 23.199 1.00 87.56 71 SER A N 1
ATOM 555 C CA . SER A 1 71 ? -14.670 10.049 23.244 1.00 87.56 71 SER A CA 1
ATOM 556 C C . SER A 1 71 ? -14.218 8.784 23.974 1.00 87.56 71 SER A C 1
ATOM 558 O O . SER A 1 71 ? -13.360 8.075 23.467 1.00 87.56 71 SER A O 1
ATOM 560 N N . ALA A 1 72 ? -14.852 8.431 25.100 1.00 85.19 72 ALA A N 1
ATOM 561 C CA . ALA A 1 72 ? -14.542 7.189 25.812 1.00 85.19 72 ALA A CA 1
ATOM 562 C C . ALA A 1 72 ? -14.819 5.941 24.954 1.00 85.19 72 ALA A C 1
ATOM 564 O O . ALA A 1 72 ? -14.036 4.996 24.969 1.00 85.19 72 ALA A O 1
ATOM 565 N N . ALA A 1 73 ? -15.891 5.950 24.156 1.00 89.31 73 ALA A N 1
ATOM 566 C CA . ALA A 1 73 ? -16.176 4.856 23.231 1.00 89.31 73 ALA A CA 1
ATOM 567 C C . ALA A 1 73 ? -15.107 4.717 22.130 1.00 89.31 73 ALA A C 1
ATOM 569 O O . ALA A 1 73 ? -14.751 3.598 21.772 1.00 89.31 73 ALA A O 1
ATOM 570 N N . LEU A 1 74 ? -14.569 5.829 21.613 1.00 90.44 74 LEU A N 1
ATOM 571 C CA . LEU A 1 74 ? -13.480 5.810 20.627 1.00 90.44 74 LEU A CA 1
ATOM 572 C C . LEU A 1 74 ? -12.181 5.240 21.216 1.00 90.44 74 LEU A C 1
ATOM 574 O O . LEU A 1 74 ? -11.524 4.424 20.570 1.00 90.44 74 LEU A O 1
ATOM 578 N N . GLU A 1 75 ? -11.841 5.619 22.449 1.00 90.62 75 GLU A N 1
ATOM 579 C CA . GLU A 1 75 ? -10.669 5.076 23.148 1.00 90.62 75 GLU A CA 1
ATOM 580 C C . GLU A 1 75 ? -10.801 3.568 23.407 1.00 90.62 75 GLU A C 1
ATOM 582 O O . GLU A 1 75 ? -9.846 2.815 23.224 1.00 90.62 75 GLU A O 1
ATOM 587 N N . LEU A 1 76 ? -11.998 3.092 23.763 1.00 85.81 76 LEU A N 1
ATOM 588 C CA . LEU A 1 76 ? -12.256 1.659 23.939 1.00 85.81 76 LEU A CA 1
ATOM 589 C C . LEU A 1 76 ? -12.128 0.879 22.626 1.00 85.81 76 LEU A C 1
ATOM 591 O O . LEU A 1 76 ? -11.584 -0.226 22.622 1.00 85.81 76 LEU A O 1
ATOM 595 N N . VAL A 1 77 ? -12.577 1.457 21.507 1.00 88.56 77 VAL A N 1
ATOM 596 C CA . VAL A 1 77 ? -12.356 0.870 20.178 1.00 88.56 77 VAL A CA 1
ATOM 597 C C . VAL A 1 77 ? -10.855 0.798 19.870 1.00 88.56 77 VAL A C 1
ATOM 599 O O . VAL A 1 77 ? -10.382 -0.244 19.422 1.00 88.56 77 VAL A O 1
ATOM 602 N N . ALA A 1 78 ? -10.069 1.832 20.186 1.00 84.50 78 ALA A N 1
ATOM 603 C CA . ALA A 1 78 ? -8.610 1.782 20.032 1.00 84.50 78 ALA A CA 1
ATOM 604 C C . ALA A 1 78 ? -7.968 0.634 20.819 1.00 84.50 78 ALA A C 1
ATOM 606 O O . ALA A 1 78 ? -7.198 -0.149 20.253 1.00 84.50 78 ALA A O 1
ATOM 607 N N . GLN A 1 79 ? -8.356 0.477 22.083 1.00 82.62 79 GLN A N 1
ATOM 608 C CA . GLN A 1 79 ? -7.863 -0.596 22.946 1.00 82.62 79 GLN A CA 1
ATOM 609 C C . GLN A 1 79 ? -8.282 -1.990 22.450 1.00 82.62 79 GLN A C 1
ATOM 611 O O . GLN A 1 79 ? -7.472 -2.915 22.506 1.00 82.62 79 GLN A O 1
ATOM 616 N N . GLN A 1 80 ? -9.495 -2.145 21.901 1.00 80.44 80 GLN A N 1
ATOM 617 C CA . GLN A 1 80 ? -9.945 -3.384 21.240 1.00 80.44 80 GLN A CA 1
ATOM 618 C C . GLN A 1 80 ? -9.049 -3.772 20.059 1.00 80.44 80 GLN A C 1
ATOM 620 O O . GLN A 1 80 ? -8.782 -4.954 19.851 1.00 80.44 80 GLN A O 1
ATOM 625 N N . HIS A 1 81 ? -8.562 -2.783 19.309 1.00 77.81 81 HIS A N 1
ATOM 626 C CA . HIS A 1 81 ? -7.619 -2.980 18.209 1.00 77.81 81 HIS A CA 1
ATOM 627 C C . HIS A 1 81 ? -6.153 -3.095 18.672 1.00 77.81 81 HIS A C 1
ATOM 629 O O . HIS A 1 81 ? -5.249 -3.114 17.837 1.00 77.81 81 HIS A O 1
ATOM 635 N N . GLY A 1 82 ? -5.894 -3.162 19.985 1.00 78.44 82 GLY A N 1
ATOM 636 C CA . GLY A 1 82 ? -4.545 -3.257 20.553 1.00 78.44 82 GLY A CA 1
ATOM 637 C C . GLY A 1 82 ? -3.726 -1.968 20.438 1.00 78.44 82 GLY A C 1
ATOM 638 O O . GLY A 1 82 ? -2.512 -1.986 20.644 1.00 78.44 82 GLY A O 1
ATOM 639 N N . VAL A 1 83 ? -4.374 -0.849 20.107 1.00 79.44 83 VAL A N 1
ATOM 640 C CA . VAL A 1 83 ? -3.747 0.461 19.926 1.00 79.44 83 VAL A CA 1
ATOM 641 C C . VAL A 1 83 ? -3.931 1.305 21.191 1.00 79.44 83 VAL A C 1
ATOM 643 O O . VAL A 1 83 ? -4.921 1.176 21.906 1.00 79.44 83 VAL A O 1
ATOM 646 N N . ARG A 1 84 ? -2.946 2.160 21.494 1.00 76.69 84 ARG A N 1
ATOM 647 C CA . ARG A 1 84 ? -2.894 2.939 22.742 1.00 76.69 84 ARG A CA 1
ATOM 648 C C . ARG A 1 84 ? -4.070 3.900 22.910 1.00 76.69 84 ARG A C 1
ATOM 650 O O . ARG A 1 84 ? -4.584 4.021 24.016 1.00 76.69 84 ARG A O 1
ATOM 657 N N . ASP A 1 85 ? -4.417 4.606 21.843 1.00 85.56 85 ASP A N 1
ATOM 658 C CA . ASP A 1 85 ? -5.423 5.659 21.853 1.00 85.56 85 ASP A CA 1
ATOM 659 C C . ASP A 1 85 ? -6.083 5.812 20.479 1.00 85.56 85 ASP A C 1
ATOM 661 O O . ASP A 1 85 ? -5.581 5.326 19.452 1.00 85.56 85 ASP A O 1
ATOM 665 N N . TRP A 1 86 ? -7.230 6.491 20.461 1.00 87.62 86 TRP A N 1
ATOM 666 C CA . TRP A 1 86 ? -7.977 6.760 19.233 1.00 87.62 86 TRP A CA 1
ATOM 667 C C . TRP A 1 86 ? -7.168 7.565 18.212 1.00 87.62 86 TRP A C 1
ATOM 669 O O . TRP A 1 86 ? -7.280 7.335 17.007 1.00 87.62 86 TRP A O 1
ATOM 679 N N . ASN A 1 87 ? -6.338 8.504 18.665 1.00 87.62 87 ASN A N 1
ATOM 680 C CA . ASN A 1 87 ? -5.523 9.322 17.769 1.00 87.62 87 ASN A CA 1
ATOM 681 C C . ASN A 1 87 ? -4.547 8.451 16.959 1.00 87.62 87 ASN A C 1
ATOM 683 O O . ASN A 1 87 ? -4.413 8.602 15.747 1.00 87.62 87 ASN A O 1
ATOM 687 N N . THR A 1 88 ? -3.934 7.469 17.611 1.00 81.31 88 THR A N 1
ATOM 688 C CA . THR A 1 88 ? -3.047 6.500 16.971 1.00 81.31 88 THR A CA 1
ATOM 689 C C . THR A 1 88 ? -3.835 5.562 16.061 1.00 81.31 88 THR A C 1
ATOM 691 O O . THR A 1 88 ? -3.428 5.346 14.921 1.00 81.31 88 THR A O 1
ATOM 694 N N . LEU A 1 89 ? -4.983 5.038 16.511 1.00 83.44 89 LEU A N 1
ATOM 695 C CA . LEU A 1 89 ? -5.804 4.142 15.688 1.00 83.44 89 LEU A CA 1
ATOM 696 C C . LEU A 1 89 ? -6.316 4.852 14.426 1.00 83.44 89 LEU A C 1
ATOM 698 O O . LEU A 1 89 ? -6.240 4.300 13.333 1.00 83.44 89 LEU A O 1
ATOM 702 N N . SER A 1 90 ? -6.796 6.087 14.556 1.00 83.12 90 SER A N 1
ATOM 703 C CA . SER A 1 90 ? -7.281 6.884 13.426 1.00 83.12 90 SER A CA 1
ATOM 704 C C . SER A 1 90 ? -6.158 7.256 12.457 1.00 83.12 90 SER A C 1
ATOM 706 O O . SER A 1 90 ? -6.364 7.170 11.248 1.00 83.12 90 SER A O 1
ATOM 708 N N . ALA A 1 91 ? -4.955 7.573 12.945 1.00 78.38 91 ALA A N 1
ATOM 709 C CA . ALA A 1 91 ? -3.785 7.783 12.093 1.00 78.38 91 ALA A CA 1
ATOM 710 C C . ALA A 1 91 ? -3.397 6.510 11.319 1.00 78.38 91 ALA A C 1
ATOM 712 O O . ALA A 1 91 ? -3.044 6.586 10.143 1.00 78.38 91 ALA A O 1
ATOM 713 N N . LEU A 1 92 ? -3.496 5.337 11.952 1.00 76.44 92 LEU A N 1
ATOM 714 C CA . LEU A 1 92 ? -3.242 4.047 11.306 1.00 76.44 92 LEU A CA 1
ATOM 715 C C . LEU A 1 92 ? -4.326 3.687 10.282 1.00 76.44 92 LEU A C 1
ATOM 717 O O . LEU A 1 92 ? -3.990 3.231 9.196 1.00 76.44 92 LEU A O 1
ATOM 721 N N . ALA A 1 93 ? -5.596 3.958 10.585 1.00 74.75 93 ALA A N 1
ATOM 722 C CA . ALA A 1 93 ? -6.732 3.717 9.694 1.00 74.75 93 ALA A CA 1
ATOM 723 C C . ALA A 1 93 ? -6.844 4.725 8.534 1.00 74.75 93 ALA A C 1
ATOM 725 O O . ALA A 1 93 ? -7.535 4.462 7.553 1.00 74.75 93 ALA A O 1
ATOM 726 N N . THR A 1 94 ? -6.193 5.888 8.648 1.00 67.44 94 THR A N 1
ATOM 727 C CA . THR A 1 94 ? -6.127 6.905 7.581 1.00 67.44 94 THR A CA 1
ATOM 728 C C . THR A 1 94 ? -5.010 6.611 6.580 1.00 67.44 94 THR A C 1
ATOM 730 O O . THR A 1 94 ? -5.012 7.165 5.480 1.00 67.44 94 THR A O 1
ATOM 733 N N . LYS A 1 95 ? -4.063 5.720 6.911 1.00 63.00 95 LYS A N 1
ATOM 734 C CA . LYS A 1 95 ? -3.151 5.195 5.892 1.00 63.00 95 LYS A CA 1
ATOM 735 C C . LYS A 1 95 ? -4.006 4.468 4.849 1.00 63.00 95 LYS A C 1
ATOM 737 O O . LYS A 1 95 ? -4.846 3.661 5.245 1.00 63.00 95 LYS A O 1
ATOM 742 N N . PRO A 1 96 ? -3.860 4.772 3.549 1.00 52.81 96 PRO A N 1
ATOM 743 C CA . PRO A 1 96 ? -4.644 4.110 2.518 1.00 52.81 96 PRO A CA 1
ATOM 744 C C . PRO A 1 96 ? -4.381 2.600 2.587 1.00 52.81 96 PRO A C 1
ATOM 746 O O . PRO A 1 96 ? -3.324 2.128 2.196 1.00 52.81 96 PRO A O 1
ATOM 749 N N . ASN A 1 97 ? -5.354 1.858 3.124 1.00 51.53 97 ASN A N 1
ATOM 750 C CA . ASN A 1 97 ? -5.337 0.398 3.291 1.00 51.53 97 ASN A CA 1
ATOM 751 C C . ASN A 1 97 ? -5.569 -0.369 1.981 1.00 51.53 97 ASN A C 1
ATOM 753 O O . ASN A 1 97 ? -5.759 -1.583 1.995 1.00 51.53 97 ASN A O 1
ATOM 757 N N . ALA A 1 98 ? -5.592 0.325 0.847 1.00 55.91 98 ALA A N 1
ATOM 758 C CA . ALA A 1 98 ? -5.435 -0.313 -0.444 1.00 55.91 98 ALA A CA 1
ATOM 759 C C . ALA A 1 98 ? -3.948 -0.249 -0.752 1.00 55.91 98 ALA A C 1
ATOM 761 O O . ALA A 1 98 ? -3.498 0.776 -1.248 1.00 55.91 98 ALA A O 1
ATOM 762 N N . ASP A 1 99 ? -3.201 -1.302 -0.415 1.00 64.81 99 ASP A N 1
ATOM 763 C CA . ASP A 1 99 ? -1.839 -1.470 -0.910 1.00 64.81 99 ASP A CA 1
ATOM 764 C C . ASP A 1 99 ? -1.918 -1.411 -2.442 1.00 64.81 99 ASP A C 1
ATOM 766 O O . ASP A 1 99 ? -2.481 -2.335 -3.040 1.00 64.81 99 ASP A O 1
ATOM 770 N N . PRO A 1 100 ? -1.422 -0.352 -3.112 1.00 71.00 100 PRO A N 1
ATOM 771 C CA . PRO A 1 100 ? -1.566 -0.234 -4.564 1.00 71.00 100 PRO A CA 1
ATOM 772 C C . PRO A 1 100 ? -1.002 -1.459 -5.289 1.00 71.00 100 PRO A C 1
ATOM 774 O O . PRO A 1 100 ? -1.540 -1.922 -6.295 1.00 71.00 100 PRO A O 1
ATOM 777 N N . ILE A 1 101 ? 0.045 -2.058 -4.717 1.00 77.62 101 ILE A N 1
ATOM 778 C CA . ILE A 1 101 ? 0.641 -3.286 -5.227 1.00 77.62 101 ILE A CA 1
ATOM 779 C C . ILE A 1 101 ? -0.250 -4.525 -5.089 1.00 77.62 101 ILE A C 1
ATOM 781 O O . ILE A 1 101 ? -0.126 -5.434 -5.905 1.00 77.62 101 ILE A O 1
ATOM 785 N N . ALA A 1 102 ? -1.160 -4.574 -4.113 1.00 71.56 102 ALA A N 1
ATOM 786 C CA . ALA A 1 102 ? -2.098 -5.685 -3.956 1.00 71.56 102 ALA A CA 1
ATOM 787 C C . ALA A 1 102 ? -3.169 -5.696 -5.059 1.00 71.56 102 ALA A C 1
ATOM 789 O O . ALA A 1 102 ? -3.781 -6.732 -5.314 1.00 71.56 102 ALA A O 1
ATOM 790 N N . ALA A 1 103 ? -3.375 -4.568 -5.749 1.00 75.00 103 ALA A N 1
ATOM 791 C CA . ALA A 1 103 ? -4.212 -4.511 -6.944 1.00 75.00 103 ALA A CA 1
ATOM 792 C C . ALA A 1 103 ? -3.515 -5.086 -8.194 1.00 75.00 103 ALA A C 1
ATOM 794 O O . ALA A 1 103 ? -4.179 -5.366 -9.194 1.00 75.00 103 ALA A O 1
ATOM 795 N N . LEU A 1 104 ? -2.189 -5.275 -8.162 1.00 82.50 104 LEU A N 1
ATOM 796 C CA . LEU A 1 104 ? -1.450 -5.894 -9.258 1.00 82.50 104 LEU A CA 1
ATOM 797 C C . LEU A 1 104 ? -1.535 -7.419 -9.187 1.00 82.50 104 LEU A C 1
ATOM 799 O O . LEU A 1 104 ? -1.447 -8.037 -8.131 1.00 82.50 104 LEU A O 1
ATOM 803 N N . SER A 1 105 ? -1.625 -8.037 -10.359 1.00 84.44 105 SER A N 1
ATOM 804 C CA . SER A 1 105 ? -1.616 -9.488 -10.518 1.00 84.44 105 SER A CA 1
ATOM 805 C C . SER A 1 105 ? -0.582 -9.906 -11.560 1.00 84.44 105 SER A C 1
ATOM 807 O O . SER A 1 105 ? -0.114 -9.099 -12.367 1.00 84.44 105 SER A O 1
ATOM 809 N N . VAL A 1 106 ? -0.198 -11.182 -11.556 1.00 90.50 106 VAL A N 1
ATOM 810 C CA . VAL A 1 106 ? 0.634 -11.730 -12.633 1.00 90.50 106 VAL A CA 1
ATOM 811 C C . VAL A 1 106 ? -0.129 -11.612 -13.955 1.00 90.50 106 VAL A C 1
ATOM 813 O O . VAL A 1 106 ? -1.271 -12.042 -14.063 1.00 90.50 106 VAL A O 1
ATOM 816 N N . GLY A 1 107 ? 0.507 -11.012 -14.958 1.00 89.56 107 GLY A N 1
ATOM 817 C CA . GLY A 1 107 ? -0.083 -10.663 -16.248 1.00 89.56 107 GLY A CA 1
ATOM 818 C C . GLY A 1 107 ? -0.555 -9.210 -16.350 1.00 89.56 107 GLY A C 1
ATOM 819 O O . GLY A 1 107 ? -0.756 -8.736 -17.469 1.00 89.56 107 GLY A O 1
ATOM 820 N N . SER A 1 108 ? -0.675 -8.481 -15.232 1.00 88.62 108 SER A N 1
ATOM 821 C CA . SER A 1 108 ? -1.046 -7.062 -15.245 1.00 88.62 108 SER A CA 1
ATOM 822 C C . SER A 1 108 ? -0.022 -6.231 -16.018 1.00 88.62 108 SER A C 1
ATOM 824 O O . SER A 1 108 ? 1.192 -6.421 -15.885 1.00 88.62 108 SER A O 1
ATOM 826 N N . GLN A 1 109 ? -0.525 -5.289 -16.816 1.00 90.31 109 GLN A N 1
ATOM 827 C CA . GLN A 1 109 ? 0.307 -4.310 -17.499 1.00 90.31 109 GLN A CA 1
ATOM 828 C C . GLN A 1 109 ? 0.715 -3.220 -16.507 1.00 90.31 109 GLN A C 1
ATOM 830 O O . GLN A 1 109 ? -0.114 -2.697 -15.764 1.00 90.31 109 GLN A O 1
ATOM 835 N N . VAL A 1 110 ? 2.001 -2.901 -16.487 1.00 91.62 110 VAL A N 1
ATOM 836 C CA . VAL A 1 110 ? 2.608 -1.930 -15.584 1.00 91.62 110 VAL A CA 1
ATOM 837 C C . VAL A 1 110 ? 3.459 -0.951 -16.370 1.00 91.62 110 VAL A C 1
ATOM 839 O O . VAL A 1 110 ? 4.014 -1.256 -17.427 1.00 91.62 110 VAL A O 1
ATOM 842 N N . ARG A 1 111 ? 3.565 0.246 -15.818 1.00 92.69 111 ARG A N 1
ATOM 843 C CA . ARG A 1 111 ? 4.387 1.333 -16.327 1.00 92.69 111 ARG A CA 1
ATOM 844 C C . ARG A 1 111 ? 5.078 2.002 -15.155 1.00 92.69 111 ARG A C 1
ATOM 846 O O . ARG A 1 111 ? 4.647 1.857 -14.011 1.00 92.69 111 ARG A O 1
ATOM 853 N N . GLY A 1 112 ? 6.159 2.699 -15.445 1.00 91.12 112 GLY A N 1
ATOM 854 C CA . GLY A 1 112 ? 6.876 3.447 -14.432 1.00 91.12 112 GLY A CA 1
ATOM 855 C C . GLY A 1 112 ? 8.292 3.740 -14.867 1.00 91.12 112 GLY A C 1
ATOM 856 O O . GLY A 1 112 ? 8.574 3.907 -16.056 1.00 91.12 112 GLY A O 1
ATOM 857 N N . ARG A 1 113 ? 9.196 3.800 -13.892 1.00 90.25 113 ARG A N 1
ATOM 858 C CA . ARG A 1 113 ? 10.605 4.109 -14.117 1.00 90.25 113 ARG A CA 1
ATOM 859 C C . ARG A 1 113 ? 11.520 3.062 -13.515 1.00 90.25 113 ARG A C 1
ATOM 861 O O . ARG A 1 113 ? 11.429 2.766 -12.326 1.00 90.25 113 ARG A O 1
ATOM 868 N N . TYR A 1 114 ? 12.455 2.570 -14.318 1.00 87.81 114 TYR A N 1
ATOM 869 C CA . TYR A 1 114 ? 13.555 1.722 -13.877 1.00 87.81 114 TYR A CA 1
ATOM 870 C C . TYR A 1 114 ? 14.871 2.458 -14.114 1.00 87.81 114 TYR A C 1
ATOM 872 O O . TYR A 1 114 ? 15.165 2.847 -15.238 1.00 87.81 114 TYR A O 1
ATOM 880 N N . LEU A 1 115 ? 15.636 2.713 -13.050 1.00 84.81 115 LEU A N 1
ATOM 881 C CA . LEU A 1 115 ? 16.879 3.498 -13.100 1.00 84.81 115 LEU A CA 1
ATOM 882 C C . LEU A 1 115 ? 16.713 4.833 -13.854 1.00 84.81 115 LEU A C 1
ATOM 884 O O . LEU A 1 115 ? 17.570 5.240 -14.628 1.00 84.81 115 LEU A O 1
ATOM 888 N N . ASN A 1 116 ? 15.596 5.525 -13.592 1.00 83.69 116 ASN A N 1
ATOM 889 C CA . ASN A 1 116 ? 15.186 6.785 -14.229 1.00 83.69 116 ASN A CA 1
ATOM 890 C C . ASN A 1 116 ? 14.727 6.686 -15.699 1.00 83.69 116 ASN A C 1
ATOM 892 O O . ASN A 1 116 ? 14.319 7.702 -16.260 1.00 83.69 116 ASN A O 1
ATOM 896 N N . GLN A 1 117 ? 14.713 5.494 -16.291 1.00 84.00 117 GLN A N 1
ATOM 897 C CA . GLN A 1 117 ? 14.217 5.271 -17.646 1.00 84.00 117 GLN A CA 1
ATOM 898 C C . GLN A 1 117 ? 12.743 4.865 -17.618 1.00 84.00 117 GLN A C 1
ATOM 900 O O . GLN A 1 117 ? 12.383 3.987 -16.826 1.00 84.00 117 GLN A O 1
ATOM 905 N N . PRO A 1 118 ? 11.874 5.501 -18.423 1.00 89.88 118 PRO A N 1
ATOM 906 C CA . PRO A 1 118 ? 10.482 5.095 -18.518 1.00 89.88 118 PRO A CA 1
ATOM 907 C C . PRO A 1 118 ? 10.389 3.694 -19.125 1.00 89.88 118 PRO A C 1
ATOM 909 O O . PRO A 1 118 ? 11.139 3.354 -20.037 1.00 89.88 118 PRO A O 1
ATOM 912 N N . PHE A 1 119 ? 9.458 2.887 -18.632 1.00 91.25 119 PHE A N 1
ATOM 913 C CA . PHE A 1 119 ? 9.187 1.573 -19.200 1.00 91.25 119 PHE A CA 1
ATOM 914 C C . PHE A 1 119 ? 7.691 1.281 -19.229 1.00 91.25 119 PHE A C 1
ATOM 916 O O . PHE A 1 119 ? 6.909 1.807 -18.432 1.00 91.25 119 PHE A O 1
ATOM 923 N N . THR A 1 120 ? 7.321 0.380 -20.130 1.00 92.00 120 THR A N 1
ATOM 924 C CA . THR A 1 120 ? 6.038 -0.320 -20.143 1.00 92.00 120 THR A CA 1
ATOM 925 C C . THR A 1 120 ? 6.315 -1.815 -20.211 1.00 92.00 120 THR A C 1
ATOM 927 O O . THR A 1 120 ? 7.317 -2.252 -20.784 1.00 92.00 120 THR A O 1
ATOM 930 N N . GLY A 1 121 ? 5.497 -2.611 -19.536 1.00 92.12 121 GLY A N 1
ATOM 931 C CA . GLY A 1 121 ? 5.703 -4.048 -19.496 1.00 92.12 121 GLY A CA 1
ATOM 932 C C . GLY A 1 121 ? 4.619 -4.792 -18.746 1.00 92.12 121 GLY A C 1
ATOM 933 O O . GLY A 1 121 ? 3.600 -4.231 -18.348 1.00 92.12 121 GLY A O 1
ATOM 934 N N . LYS A 1 122 ? 4.862 -6.078 -18.524 1.00 93.50 122 LYS A N 1
ATOM 935 C CA . LYS A 1 122 ? 3.946 -6.987 -17.836 1.00 93.50 122 LYS A CA 1
ATOM 936 C C . LYS A 1 122 ? 4.600 -7.599 -16.612 1.00 93.50 122 LYS A C 1
ATOM 938 O O . LYS A 1 122 ? 5.777 -7.972 -16.633 1.00 93.50 122 LYS A O 1
ATOM 943 N N . VAL A 1 123 ? 3.816 -7.746 -15.551 1.00 92.56 123 VAL A N 1
ATOM 944 C CA . VAL A 1 123 ? 4.232 -8.470 -14.348 1.00 92.56 123 VAL A CA 1
ATOM 945 C C . VAL A 1 123 ? 4.249 -9.964 -14.658 1.00 92.56 123 VAL A C 1
ATOM 947 O O . VAL A 1 123 ? 3.218 -10.547 -14.966 1.00 92.56 123 VAL A O 1
ATOM 950 N N . LEU A 1 124 ? 5.411 -10.605 -14.575 1.00 91.75 124 LEU A N 1
ATOM 951 C CA . LEU A 1 124 ? 5.545 -12.056 -14.740 1.00 91.75 124 LEU A CA 1
ATOM 952 C C . LEU A 1 124 ? 5.440 -12.816 -13.421 1.00 91.75 124 LEU A C 1
ATOM 954 O O . LEU A 1 124 ? 5.031 -13.971 -13.409 1.00 91.75 124 LEU A O 1
ATOM 958 N N . ALA A 1 125 ? 5.842 -12.190 -12.320 1.00 89.12 125 ALA A N 1
ATOM 959 C CA . ALA A 1 125 ? 5.730 -12.768 -10.991 1.00 89.12 125 ALA A CA 1
ATOM 960 C C . ALA A 1 125 ? 5.583 -11.651 -9.964 1.00 89.12 125 ALA A C 1
ATOM 962 O O . ALA A 1 125 ? 6.270 -10.633 -10.057 1.00 89.12 125 ALA A O 1
ATOM 963 N N . LEU A 1 126 ? 4.719 -11.866 -8.980 1.00 89.19 126 LEU A N 1
ATOM 964 C CA . LEU A 1 126 ? 4.563 -11.009 -7.816 1.00 89.19 126 LEU A CA 1
ATOM 965 C C . LEU A 1 126 ? 4.485 -11.916 -6.590 1.00 89.19 126 LEU A C 1
ATOM 967 O O . LEU A 1 126 ? 3.678 -12.843 -6.564 1.00 89.19 126 LEU A O 1
ATOM 971 N N . ALA A 1 127 ? 5.355 -11.685 -5.614 1.00 85.50 127 ALA A N 1
ATOM 972 C CA . ALA A 1 127 ? 5.407 -12.466 -4.387 1.00 85.50 127 ALA A CA 1
ATOM 973 C C . ALA A 1 127 ? 5.659 -11.550 -3.192 1.00 85.50 127 ALA A C 1
ATOM 975 O O . ALA A 1 127 ? 6.640 -10.804 -3.171 1.00 85.50 127 ALA A O 1
ATOM 976 N N . GLU A 1 128 ? 4.810 -11.635 -2.175 1.00 81.62 128 GLU A N 1
ATOM 977 C CA . GLU A 1 128 ? 5.032 -10.934 -0.916 1.00 81.62 128 GLU A CA 1
ATOM 978 C C . GLU A 1 128 ? 6.287 -11.489 -0.224 1.00 81.62 128 GLU A C 1
ATOM 980 O O . GLU A 1 128 ? 6.507 -12.697 -0.117 1.00 81.62 128 GLU A O 1
ATOM 985 N N . THR A 1 129 ? 7.167 -10.591 0.199 1.00 74.44 129 THR A N 1
ATOM 986 C CA . THR A 1 129 ? 8.344 -10.883 1.014 1.00 74.44 129 THR A CA 1
ATOM 987 C C . THR A 1 129 ? 8.129 -10.123 2.311 1.00 74.44 129 THR A C 1
ATOM 989 O O . THR A 1 129 ? 8.280 -8.909 2.319 1.00 74.44 129 THR A O 1
ATOM 992 N N . GLY A 1 130 ? 7.701 -10.831 3.360 1.00 71.19 130 GLY A N 1
ATOM 993 C CA . GLY A 1 130 ? 7.143 -10.251 4.589 1.00 71.19 130 GLY A CA 1
ATOM 994 C C . GLY A 1 130 ? 7.826 -8.979 5.114 1.00 71.19 130 GLY A C 1
ATOM 995 O O . GLY A 1 130 ? 9.018 -8.749 4.916 1.00 71.19 130 GLY A O 1
ATOM 996 N N . GLY A 1 131 ? 7.049 -8.150 5.813 1.00 71.06 131 GLY A N 1
ATOM 997 C CA . GLY A 1 131 ? 7.463 -6.799 6.210 1.00 71.06 131 GLY A CA 1
ATOM 998 C C . GLY A 1 131 ? 7.045 -5.709 5.214 1.00 71.06 131 GLY A C 1
ATOM 999 O O . GLY A 1 131 ? 7.699 -4.673 5.144 1.00 71.06 131 GLY A O 1
ATOM 1000 N N . GLY A 1 132 ? 5.978 -5.936 4.434 1.00 76.44 132 GLY A N 1
ATOM 1001 C CA . GLY A 1 132 ? 5.420 -4.949 3.497 1.00 76.44 132 GLY A CA 1
ATOM 1002 C C . GLY A 1 132 ? 6.209 -4.784 2.194 1.00 76.44 132 GLY A C 1
ATOM 1003 O O . GLY A 1 132 ? 5.988 -3.826 1.453 1.00 76.44 132 GLY A O 1
ATOM 1004 N N . LEU A 1 133 ? 7.140 -5.698 1.907 1.00 81.56 133 LEU A N 1
ATOM 1005 C CA . LEU A 1 133 ? 7.900 -5.721 0.663 1.00 81.56 133 LEU A CA 1
ATOM 1006 C C . LEU A 1 133 ? 7.355 -6.794 -0.278 1.00 81.56 133 LEU A C 1
ATOM 1008 O O . LEU A 1 133 ? 6.865 -7.838 0.134 1.00 81.56 133 LEU A O 1
ATOM 1012 N N . HIS A 1 134 ? 7.497 -6.561 -1.572 1.00 86.94 134 HIS A N 1
ATOM 1013 C CA . HIS A 1 134 ? 7.047 -7.461 -2.620 1.00 86.94 134 HIS A CA 1
ATOM 1014 C C . HIS A 1 134 ? 8.175 -7.655 -3.622 1.00 86.94 134 HIS A C 1
ATOM 1016 O O . HIS A 1 134 ? 8.768 -6.695 -4.113 1.00 86.94 134 HIS A O 1
ATOM 1022 N N . LYS A 1 135 ? 8.488 -8.910 -3.935 1.00 89.75 135 LYS A N 1
ATOM 1023 C CA . LYS A 1 135 ? 9.340 -9.273 -5.065 1.00 89.75 135 LYS A CA 1
ATOM 1024 C C . LYS A 1 135 ? 8.491 -9.254 -6.323 1.00 89.75 135 LYS A C 1
ATOM 1026 O O . LYS A 1 135 ? 7.535 -10.018 -6.436 1.00 89.75 135 LYS A O 1
ATOM 1031 N N . ILE A 1 136 ? 8.870 -8.411 -7.271 1.00 91.31 136 ILE A N 1
ATOM 1032 C CA . ILE A 1 136 ? 8.209 -8.277 -8.561 1.00 91.31 136 ILE A CA 1
ATOM 1033 C C . ILE A 1 136 ? 9.188 -8.616 -9.683 1.00 91.31 136 ILE A C 1
ATOM 1035 O O . ILE A 1 136 ? 10.329 -8.152 -9.712 1.00 91.31 136 ILE A O 1
ATOM 1039 N N . THR A 1 137 ? 8.743 -9.450 -10.616 1.00 93.50 137 THR A N 1
ATOM 1040 C CA . THR A 1 137 ? 9.439 -9.711 -11.876 1.00 93.50 137 THR A CA 1
ATOM 1041 C C . THR A 1 137 ? 8.652 -9.062 -12.994 1.00 93.50 137 THR A C 1
ATOM 1043 O O . THR A 1 137 ? 7.481 -9.387 -13.186 1.00 93.50 137 THR A O 1
ATOM 1046 N N . ILE A 1 138 ? 9.293 -8.167 -13.738 1.00 92.81 138 ILE A N 1
ATOM 1047 C CA . ILE A 1 138 ? 8.667 -7.416 -14.827 1.00 92.81 138 ILE A CA 1
ATOM 1048 C C . ILE A 1 138 ? 9.381 -7.767 -16.123 1.00 92.81 138 ILE A C 1
ATOM 1050 O O . ILE A 1 138 ? 10.612 -7.833 -16.165 1.00 92.81 138 ILE A O 1
ATOM 1054 N N . HIS A 1 139 ? 8.603 -7.996 -17.172 1.00 92.19 139 HIS A N 1
ATOM 1055 C CA . HIS A 1 139 ? 9.084 -8.095 -18.539 1.00 92.19 139 HIS A CA 1
ATOM 1056 C C . HIS A 1 139 ? 8.653 -6.850 -19.299 1.00 92.19 139 HIS A C 1
ATOM 1058 O O . HIS A 1 139 ? 7.457 -6.608 -19.436 1.00 92.19 139 HIS A O 1
ATOM 1064 N N . PHE A 1 140 ? 9.613 -6.062 -19.761 1.00 91.56 140 PHE A N 1
ATOM 1065 C CA . PHE A 1 140 ? 9.344 -4.881 -20.565 1.00 91.56 140 PHE A CA 1
ATOM 1066 C C . PHE A 1 140 ? 8.888 -5.289 -21.963 1.00 91.56 140 PHE A C 1
ATOM 1068 O O . PHE A 1 140 ? 9.363 -6.290 -22.509 1.00 91.56 140 PHE A O 1
ATOM 1075 N N . ASP A 1 141 ? 7.939 -4.537 -22.511 1.00 87.31 141 ASP A N 1
ATOM 1076 C CA . ASP A 1 141 ? 7.428 -4.779 -23.860 1.00 87.31 141 ASP A CA 1
ATOM 1077 C C . ASP A 1 141 ? 8.535 -4.503 -24.894 1.00 87.31 141 ASP A C 1
ATOM 1079 O O . ASP A 1 141 ? 8.760 -5.308 -25.797 1.00 87.31 141 ASP A O 1
ATOM 1083 N N . GLU A 1 142 ? 9.315 -3.441 -24.672 1.00 85.88 142 GLU A N 1
ATOM 1084 C CA . GLU A 1 142 ? 10.531 -3.112 -25.419 1.00 85.88 142 GLU A CA 1
ATOM 1085 C C . GLU A 1 142 ? 11.765 -3.186 -24.500 1.00 85.88 142 GLU A C 1
ATOM 1087 O O . GLU A 1 142 ? 11.689 -2.768 -23.340 1.00 85.88 142 GLU A O 1
ATOM 1092 N N . PRO A 1 143 ? 12.916 -3.715 -24.964 1.00 82.62 143 PRO A N 1
ATOM 1093 C CA . PRO A 1 143 ? 14.153 -3.676 -24.190 1.00 82.62 143 PRO A CA 1
ATOM 1094 C C . PRO A 1 143 ? 14.535 -2.234 -23.835 1.00 82.62 143 PRO A C 1
ATOM 1096 O O . PRO A 1 143 ? 14.775 -1.412 -24.714 1.00 82.62 143 PRO A O 1
ATOM 1099 N N . VAL A 1 144 ? 14.633 -1.940 -22.540 1.00 81.56 144 VAL A N 1
ATOM 1100 C CA . VAL A 1 144 ? 14.970 -0.600 -22.045 1.00 81.56 144 VAL A CA 1
ATOM 1101 C C . VAL A 1 144 ? 16.479 -0.504 -21.870 1.00 81.56 144 VAL A C 1
ATOM 1103 O O . VAL A 1 144 ? 17.065 -1.343 -21.177 1.00 81.56 144 VAL A O 1
ATOM 1106 N N . ASP A 1 145 ? 17.112 0.505 -22.473 1.00 82.56 145 ASP A N 1
ATOM 1107 C CA . ASP A 1 145 ? 18.507 0.842 -22.180 1.00 82.56 145 ASP A CA 1
ATOM 1108 C C . ASP A 1 145 ? 18.582 1.559 -20.833 1.00 82.56 145 ASP A C 1
ATOM 1110 O O . ASP A 1 145 ? 18.026 2.643 -20.657 1.00 82.56 145 ASP A O 1
ATOM 1114 N N . VAL A 1 146 ? 19.241 0.938 -19.858 1.00 74.19 146 VAL A N 1
ATOM 1115 C CA . VAL A 1 146 ? 19.273 1.436 -18.476 1.00 74.19 146 VAL A CA 1
ATOM 1116 C C . VAL A 1 146 ? 20.460 2.351 -18.194 1.00 74.19 146 VAL A C 1
ATOM 1118 O O . VAL A 1 146 ? 20.647 2.780 -17.053 1.00 74.19 146 VAL A O 1
ATOM 1121 N N . VAL A 1 147 ? 21.270 2.647 -19.211 1.00 72.38 147 VAL A N 1
ATOM 1122 C CA . VAL A 1 147 ? 22.438 3.524 -19.112 1.00 72.38 147 VAL A CA 1
ATOM 1123 C C . VAL A 1 147 ? 22.156 4.824 -19.860 1.00 72.38 147 VAL A C 1
ATOM 1125 O O . VAL A 1 147 ? 21.545 4.839 -20.919 1.00 72.38 147 VAL A O 1
ATOM 1128 N N . THR A 1 148 ? 22.559 5.947 -19.269 1.00 63.91 148 THR A N 1
ATOM 1129 C CA . THR A 1 148 ? 22.332 7.293 -19.823 1.00 63.91 148 THR A CA 1
ATOM 1130 C C . THR A 1 148 ? 23.544 7.859 -20.569 1.00 63.91 148 THR A C 1
ATOM 1132 O O . THR A 1 148 ? 23.481 8.986 -21.043 1.00 63.91 148 THR A O 1
ATOM 1135 N N . PHE A 1 149 ? 24.668 7.139 -20.619 1.00 64.44 149 PHE A N 1
ATOM 1136 C CA . PHE A 1 149 ? 25.902 7.588 -21.271 1.00 64.44 149 PHE A CA 1
ATOM 1137 C C . PHE A 1 149 ? 25.993 7.050 -22.698 1.00 64.44 149 PHE A C 1
ATOM 1139 O O . PHE A 1 149 ? 25.819 5.858 -22.916 1.00 64.44 149 PHE A O 1
ATOM 1146 N N . GLU A 1 150 ? 26.366 7.907 -23.649 1.00 57.97 150 GLU A N 1
ATOM 1147 C CA . GLU A 1 150 ? 26.456 7.542 -25.072 1.00 57.97 150 GLU A CA 1
ATOM 1148 C C . GLU A 1 150 ? 27.498 6.449 -25.372 1.00 57.97 150 GLU A C 1
ATOM 1150 O O . GLU A 1 150 ? 27.402 5.759 -26.381 1.00 57.97 150 GLU A O 1
ATOM 1155 N N . SER A 1 151 ? 28.488 6.248 -24.497 1.00 62.69 151 SER A N 1
ATOM 1156 C CA . SER A 1 151 ? 29.553 5.260 -24.711 1.00 62.69 151 SER A CA 1
ATOM 1157 C C . SER A 1 151 ? 29.192 3.826 -24.310 1.00 62.69 151 SER A C 1
ATOM 1159 O O . SER A 1 151 ? 30.029 2.938 -24.486 1.00 62.69 151 SER A O 1
ATOM 1161 N N . PHE A 1 152 ? 28.012 3.571 -23.727 1.00 58.12 152 PHE A N 1
ATOM 1162 C CA . PHE A 1 152 ? 27.664 2.229 -23.254 1.00 58.12 152 PHE A CA 1
ATOM 1163 C C . PHE A 1 152 ? 26.153 1.991 -23.180 1.00 58.12 152 PHE A C 1
ATOM 1165 O O . PHE A 1 152 ? 25.446 2.737 -22.513 1.00 58.12 152 PHE A O 1
ATOM 1172 N N . SER A 1 153 ? 25.685 0.889 -23.769 1.00 66.31 153 SER A N 1
ATOM 1173 C CA . SER A 1 153 ? 24.291 0.446 -23.666 1.00 66.31 153 SER A CA 1
ATOM 1174 C C . SER A 1 153 ? 24.159 -0.769 -22.760 1.00 66.31 153 SER A C 1
ATOM 1176 O O . SER A 1 153 ? 24.929 -1.730 -22.856 1.00 66.31 153 SER A O 1
ATOM 1178 N N . ALA A 1 154 ? 23.137 -0.771 -21.909 1.00 75.75 154 ALA A N 1
ATOM 1179 C CA . ALA A 1 154 ? 22.762 -1.935 -21.119 1.00 75.75 154 ALA A CA 1
ATOM 1180 C C . ALA A 1 154 ? 21.264 -2.193 -21.256 1.00 75.75 154 ALA A C 1
ATOM 1182 O O . ALA A 1 154 ? 20.457 -1.800 -20.416 1.00 75.75 154 ALA A O 1
ATOM 1183 N N . PHE A 1 155 ? 20.887 -2.923 -22.299 1.00 80.62 155 PHE A N 1
ATOM 1184 C CA . PHE A 1 155 ? 19.498 -3.312 -22.484 1.00 80.62 155 PHE A CA 1
ATOM 1185 C C . PHE A 1 155 ? 19.065 -4.330 -21.425 1.00 80.62 155 PHE A C 1
ATOM 1187 O O . PHE A 1 155 ? 19.757 -5.313 -21.114 1.00 80.62 155 PHE A O 1
ATOM 1194 N N . ARG A 1 156 ? 17.891 -4.089 -20.849 1.00 84.81 156 ARG A N 1
ATOM 1195 C CA . ARG A 1 156 ? 17.194 -5.024 -19.970 1.00 84.81 156 ARG A CA 1
ATOM 1196 C C . ARG A 1 156 ? 15.803 -5.235 -20.530 1.00 84.81 156 ARG A C 1
ATOM 1198 O O . ARG A 1 156 ? 15.067 -4.284 -20.739 1.00 84.81 156 ARG A O 1
ATOM 1205 N N . GLN A 1 157 ? 15.449 -6.492 -20.759 1.00 87.12 157 GLN A N 1
ATOM 1206 C CA . GLN A 1 157 ? 14.094 -6.870 -21.159 1.00 87.12 157 GLN A CA 1
ATOM 1207 C C . GLN A 1 157 ? 13.306 -7.453 -19.983 1.00 87.12 157 GLN A C 1
ATOM 1209 O O . GLN A 1 157 ? 12.093 -7.317 -19.909 1.00 87.12 157 GLN A O 1
ATOM 1214 N N . ARG A 1 158 ? 13.993 -8.085 -19.027 1.00 91.44 158 ARG A N 1
ATOM 1215 C CA . ARG A 1 158 ? 13.391 -8.619 -17.806 1.00 91.44 158 ARG A CA 1
ATOM 1216 C C . ARG A 1 158 ? 14.174 -8.151 -16.595 1.00 91.44 158 ARG A C 1
ATOM 1218 O O . ARG A 1 158 ? 15.404 -8.216 -16.592 1.00 91.44 158 ARG A O 1
ATOM 1225 N N . ILE A 1 159 ? 13.455 -7.735 -15.561 1.00 91.06 159 ILE A N 1
ATOM 1226 C CA . ILE A 1 159 ? 14.033 -7.325 -14.283 1.00 91.06 159 ILE A CA 1
ATOM 1227 C C . ILE A 1 159 ? 13.360 -8.059 -13.125 1.00 91.06 159 ILE A C 1
ATOM 1229 O O . ILE A 1 159 ? 12.185 -8.416 -13.195 1.00 91.06 159 ILE A O 1
ATOM 1233 N N . ASN A 1 160 ? 14.118 -8.263 -12.051 1.00 90.69 160 ASN A N 1
ATOM 1234 C CA . ASN A 1 160 ? 13.606 -8.666 -10.748 1.00 90.69 160 ASN A CA 1
ATOM 1235 C C . ASN A 1 160 ? 13.944 -7.547 -9.762 1.00 90.69 160 ASN A C 1
ATOM 1237 O O . ASN A 1 160 ? 15.092 -7.094 -9.707 1.00 90.69 160 ASN A O 1
ATOM 1241 N N . ALA A 1 161 ? 12.942 -7.074 -9.035 1.00 88.81 161 ALA A N 1
ATOM 1242 C CA . ALA A 1 161 ? 13.079 -5.995 -8.078 1.00 88.81 161 ALA A CA 1
ATOM 1243 C C . ALA A 1 161 ? 12.254 -6.276 -6.824 1.00 88.81 161 ALA A C 1
ATOM 1245 O O . ALA A 1 161 ? 11.317 -7.072 -6.830 1.00 88.81 161 ALA A O 1
ATOM 1246 N N . GLN A 1 162 ? 12.606 -5.586 -5.745 1.00 88.31 162 GLN A N 1
ATOM 1247 C CA . GLN A 1 162 ? 11.772 -5.493 -4.557 1.00 88.31 162 GLN A CA 1
ATOM 1248 C C . GLN A 1 162 ? 11.163 -4.103 -4.497 1.00 88.31 162 GLN A C 1
ATOM 1250 O O . GLN A 1 162 ? 11.866 -3.119 -4.724 1.00 88.31 162 GLN A O 1
ATOM 1255 N N . VAL A 1 163 ? 9.878 -4.041 -4.192 1.00 87.75 163 VAL A N 1
ATOM 1256 C CA . VAL A 1 163 ? 9.097 -2.812 -4.069 1.00 87.75 163 VAL A CA 1
ATOM 1257 C C . VAL A 1 163 ? 8.275 -2.861 -2.789 1.00 87.75 163 VAL A C 1
ATOM 1259 O O . VAL A 1 163 ? 7.957 -3.940 -2.294 1.00 87.75 163 VAL A O 1
ATOM 1262 N N . ASP A 1 164 ? 7.994 -1.703 -2.216 1.00 85.44 164 ASP A N 1
ATOM 1263 C CA . ASP A 1 164 ? 7.075 -1.564 -1.094 1.00 85.44 164 ASP A CA 1
ATOM 1264 C C . ASP A 1 164 ? 5.614 -1.670 -1.558 1.00 85.44 164 ASP A C 1
ATOM 1266 O O . ASP A 1 164 ? 5.322 -1.949 -2.726 1.00 85.44 164 ASP A O 1
ATOM 1270 N N . THR A 1 165 ? 4.683 -1.448 -0.634 1.00 81.12 165 THR A N 1
ATOM 1271 C CA . THR A 1 165 ? 3.249 -1.462 -0.929 1.00 81.12 165 THR A CA 1
ATOM 1272 C C . THR A 1 165 ? 2.843 -0.441 -1.993 1.00 81.12 165 THR A C 1
ATOM 1274 O O . THR A 1 165 ? 1.912 -0.702 -2.749 1.00 81.12 165 THR A O 1
ATOM 1277 N N . ASN A 1 166 ? 3.586 0.661 -2.136 1.00 80.75 166 ASN A N 1
ATOM 1278 C CA . ASN A 1 166 ? 3.351 1.710 -3.130 1.00 80.75 166 ASN A CA 1
ATOM 1279 C C . ASN A 1 166 ? 4.016 1.420 -4.487 1.00 80.75 166 ASN A C 1
ATOM 1281 O O . ASN A 1 166 ? 4.020 2.281 -5.363 1.00 80.75 166 ASN A O 1
ATOM 1285 N N . GLY A 1 167 ? 4.634 0.249 -4.676 1.00 81.44 167 GLY A N 1
ATOM 1286 C CA . GLY A 1 167 ? 5.341 -0.065 -5.918 1.00 81.44 167 GLY A CA 1
ATOM 1287 C C . GLY A 1 167 ? 6.684 0.661 -6.065 1.00 81.44 167 GLY A C 1
ATOM 1288 O O . GLY A 1 167 ? 7.212 0.758 -7.177 1.00 81.44 167 GLY A O 1
ATOM 1289 N N . VAL A 1 168 ? 7.267 1.156 -4.968 1.00 84.62 168 VAL A N 1
ATOM 1290 C CA . VAL A 1 168 ? 8.553 1.864 -4.967 1.00 84.62 168 VAL A CA 1
ATOM 1291 C C . VAL A 1 168 ? 9.640 0.998 -4.341 1.00 84.62 168 VAL A C 1
ATOM 1293 O O . VAL A 1 168 ? 9.490 0.436 -3.262 1.00 84.62 168 VAL A O 1
ATOM 1296 N N . SER A 1 169 ? 10.786 0.891 -5.010 1.00 84.38 169 SER A N 1
ATOM 1297 C CA . SER A 1 169 ? 11.935 0.166 -4.469 1.00 84.38 169 SER A CA 1
ATOM 1298 C C . SER A 1 169 ? 12.487 0.873 -3.227 1.00 84.38 169 SER A C 1
ATOM 1300 O O . SER A 1 169 ? 12.879 2.040 -3.330 1.00 84.38 169 SER A O 1
ATOM 1302 N N . PRO A 1 170 ? 12.657 0.170 -2.087 1.00 74.62 170 PRO A N 1
ATOM 1303 C CA . PRO A 1 170 ? 13.257 0.755 -0.887 1.00 74.62 170 PRO A CA 1
ATOM 1304 C C . PRO A 1 170 ? 14.729 1.127 -1.116 1.00 74.62 170 PRO A C 1
ATOM 1306 O O . PRO A 1 170 ? 15.266 2.032 -0.473 1.00 74.62 170 PRO A O 1
ATOM 1309 N N . ARG A 1 171 ? 15.397 0.448 -2.062 1.00 74.06 171 ARG A N 1
ATOM 1310 C CA . ARG A 1 171 ? 16.780 0.738 -2.435 1.00 74.06 171 ARG A CA 1
ATOM 1311 C C . ARG A 1 171 ? 16.843 1.952 -3.356 1.00 74.06 171 ARG A C 1
ATOM 1313 O O . ARG A 1 171 ? 16.208 1.974 -4.418 1.00 74.06 171 ARG A O 1
ATOM 1320 N N . LYS A 1 172 ? 17.649 2.931 -2.945 1.00 77.62 172 LYS A N 1
ATOM 1321 C CA . LYS A 1 172 ? 17.918 4.170 -3.675 1.00 77.62 172 LYS A CA 1
ATOM 1322 C C . LYS A 1 172 ? 19.287 4.112 -4.346 1.00 77.62 172 LYS A C 1
ATOM 1324 O O . LYS A 1 172 ? 20.233 3.545 -3.805 1.00 77.62 172 LYS A O 1
ATOM 1329 N N . THR A 1 173 ? 19.367 4.733 -5.515 1.00 67.75 173 THR A N 1
ATOM 1330 C CA . THR A 1 173 ? 20.621 5.045 -6.202 1.00 67.75 173 THR A CA 1
ATOM 1331 C C . THR A 1 173 ? 21.401 6.097 -5.407 1.00 67.75 173 THR A C 1
ATOM 1333 O O . THR A 1 173 ? 20.833 6.785 -4.555 1.00 67.75 173 THR A O 1
ATOM 1336 N N . SER A 1 174 ? 22.687 6.282 -5.722 1.00 68.69 174 SER A N 1
ATOM 1337 C CA . SER A 1 174 ? 23.525 7.365 -5.171 1.00 68.69 174 SER A CA 1
ATOM 1338 C C . SER A 1 174 ? 22.887 8.753 -5.301 1.00 68.69 174 SER A C 1
ATOM 1340 O O . SER A 1 174 ? 23.131 9.628 -4.481 1.00 68.69 174 SER A O 1
ATOM 1342 N N . ASN A 1 175 ? 22.015 8.931 -6.298 1.00 65.81 175 ASN A N 1
ATOM 1343 C CA . ASN A 1 175 ? 21.333 10.187 -6.604 1.00 65.81 175 ASN A CA 1
ATOM 1344 C C . ASN A 1 175 ? 20.005 10.342 -5.834 1.00 65.81 175 ASN A C 1
ATOM 1346 O O . ASN A 1 175 ? 19.169 11.170 -6.189 1.00 65.81 175 ASN A O 1
ATOM 1350 N N . GLY A 1 176 ? 19.754 9.500 -4.824 1.00 73.19 176 GLY A N 1
ATOM 1351 C CA . GLY A 1 176 ? 18.571 9.558 -3.960 1.00 73.19 176 GLY A CA 1
ATOM 1352 C C . GLY A 1 176 ? 17.272 9.039 -4.590 1.00 73.19 176 GLY A C 1
ATOM 1353 O O . GLY A 1 176 ? 16.257 8.957 -3.898 1.00 73.19 176 GLY A O 1
ATOM 1354 N N . ARG A 1 177 ? 17.286 8.650 -5.873 1.00 73.88 177 ARG A N 1
ATOM 1355 C CA . ARG A 1 177 ? 16.115 8.110 -6.586 1.00 73.88 177 ARG A CA 1
ATOM 1356 C C . ARG A 1 177 ? 15.976 6.597 -6.391 1.00 73.88 177 ARG A C 1
ATOM 1358 O O . ARG A 1 177 ? 17.000 5.909 -6.421 1.00 73.88 177 ARG A O 1
ATOM 1365 N N . PRO A 1 178 ? 14.752 6.064 -6.228 1.00 81.62 178 PRO A N 1
ATOM 1366 C CA . PRO A 1 178 ? 14.524 4.624 -6.144 1.00 81.62 178 PRO A CA 1
ATOM 1367 C C . PRO A 1 178 ? 14.936 3.928 -7.446 1.00 81.62 178 PRO A C 1
ATOM 1369 O O . PRO A 1 178 ? 14.869 4.511 -8.528 1.00 81.62 178 PRO A O 1
ATOM 1372 N N . HIS A 1 179 ? 15.375 2.674 -7.342 1.00 84.62 179 HIS A N 1
ATOM 1373 C CA . HIS A 1 179 ? 15.784 1.892 -8.515 1.00 84.62 179 HIS A CA 1
ATOM 1374 C C . HIS A 1 179 ? 14.605 1.542 -9.429 1.00 84.62 179 HIS A C 1
ATOM 1376 O O . HIS A 1 179 ? 14.770 1.478 -10.643 1.00 84.62 179 HIS A O 1
ATOM 1382 N N . LEU A 1 180 ? 13.433 1.315 -8.841 1.00 86.94 180 LEU A N 1
ATOM 1383 C CA . LEU A 1 180 ? 12.182 1.025 -9.526 1.00 86.94 180 LEU A CA 1
ATOM 1384 C C . LEU A 1 180 ? 11.074 1.841 -8.860 1.00 86.94 180 LEU A C 1
ATOM 1386 O O . LEU A 1 180 ? 11.014 1.890 -7.632 1.00 86.94 180 LEU A O 1
ATOM 1390 N N . ALA A 1 181 ? 10.220 2.458 -9.662 1.00 88.44 181 ALA A N 1
ATOM 1391 C CA . ALA A 1 181 ? 8.967 3.053 -9.222 1.00 88.44 181 ALA A CA 1
ATOM 1392 C C . ALA A 1 181 ? 7.888 2.691 -10.241 1.00 88.44 181 ALA A C 1
ATOM 1394 O O . ALA A 1 181 ? 8.096 2.893 -11.439 1.00 88.44 181 ALA A O 1
ATOM 1395 N N . LEU A 1 182 ? 6.786 2.120 -9.768 1.00 87.31 182 LEU A N 1
ATOM 1396 C CA . LEU A 1 182 ? 5.601 1.830 -10.570 1.00 87.31 182 LEU A CA 1
ATOM 1397 C C . LEU A 1 182 ? 4.637 3.018 -10.507 1.00 87.31 182 LEU A C 1
ATOM 1399 O O . LEU A 1 182 ? 4.491 3.628 -9.452 1.00 87.31 182 LEU A O 1
ATOM 1403 N N . ASP A 1 183 ? 3.974 3.324 -11.620 1.00 86.06 183 ASP A N 1
ATOM 1404 C CA . ASP A 1 183 ? 2.884 4.303 -11.653 1.00 86.06 183 ASP A CA 1
ATOM 1405 C C . ASP A 1 183 ? 1.555 3.564 -11.400 1.00 86.06 183 ASP A C 1
ATOM 1407 O O . ASP A 1 183 ? 0.858 3.189 -12.354 1.00 86.06 183 ASP A O 1
ATOM 1411 N N . ILE A 1 184 ? 1.254 3.305 -10.121 1.00 73.56 184 ILE A N 1
ATOM 1412 C CA . ILE A 1 184 ? 0.059 2.593 -9.625 1.00 73.56 184 ILE A CA 1
ATOM 1413 C C . ILE A 1 184 ? -0.691 3.382 -8.556 1.00 73.56 184 ILE A C 1
ATOM 1415 O O . ILE A 1 184 ? -0.049 4.209 -7.871 1.00 73.56 184 ILE A O 1
#

Radius of gyration: 24.37 Å; chains: 1; bounding box: 58×25×69 Å

Secondary structure (DSSP, 8-state):
---HHHHHHHHHHHHHHHHHS-----TTHHHHHHGGG------PPPHHHHHHHHHHHHHHHHHTT----HHHHHHHHHHHTT-S-HHHHHHHHHS--S-GGGG--TT-EEEEEETTEEEEEEEEEEEEETTTEEEEEEEEEEEEE---STT---EEEEEEEEE-TTSB-SPBPTTS-BSEEE--